Protein AF-0000000067835869 (afdb_homodimer)

Organism: Methylorubrum extorquens (strain ATCC 14718 / DSM 1338 / JCM 2805 / NCIMB 9133 / AM1) (NCBI:txid272630)

pLDDT: mean 82.82, std 21.58, range [34.38, 98.5]

Solvent-accessible surface area (backbone atoms only — not comparable to full-atom values): 12694 Å² total; per-residue (Å²): 126,82,69,65,67,78,67,84,67,50,70,66,52,49,52,51,51,45,50,50,49,51,33,70,67,36,89,79,52,46,56,42,57,49,15,32,75,62,66,74,36,47,54,51,48,56,42,42,75,72,67,48,85,48,40,43,64,56,49,50,52,38,47,42,50,49,48,63,64,50,64,90,89,56,73,76,58,83,95,55,87,74,54,74,52,67,73,70,80,74,75,70,70,72,75,72,76,74,73,73,79,127,128,81,69,66,66,77,67,84,68,50,70,66,52,49,50,51,51,45,51,50,49,51,33,71,68,36,91,79,53,46,55,41,57,50,14,32,75,64,66,72,36,47,55,52,48,56,42,43,75,70,68,49,83,48,40,43,65,58,50,52,52,38,48,43,50,47,49,63,64,51,64,90,88,55,73,77,58,81,95,56,87,74,54,74,50,67,72,77,68,78,68,69,72,72,74,73,75,75,72,73,79,128

Radius of gyration: 23.12 Å; Cα contacts (8 Å, |Δi|>4): 186; chains: 2; bounding box: 46×112×46 Å

Structure (mmCIF, N/CA/C/O backbone):
data_AF-0000000067835869-model_v1
#
loop_
_entity.id
_entity.type
_entity.pdbx_description
1 polymer 'Uncharacterized protein'
#
loop_
_atom_site.group_PDB
_atom_site.id
_atom_site.type_symbol
_atom_site.label_atom_id
_atom_site.label_alt_id
_atom_site.label_comp_id
_atom_site.label_asym_id
_atom_site.label_entity_id
_atom_site.label_seq_id
_atom_site.pdbx_PDB_ins_code
_atom_site.Cartn_x
_atom_site.Cartn_y
_atom_site.Cartn_z
_atom_site.occupancy
_atom_site.B_iso_or_equiv
_atom_site.auth_seq_id
_atom_site.auth_comp_id
_atom_site.auth_asym_id
_atom_site.auth_atom_id
_atom_site.pdbx_PDB_model_num
ATOM 1 N N . MET A 1 1 ? 30.312 0.612 -6.332 1 34.38 1 MET A N 1
ATOM 2 C CA . MET A 1 1 ? 29.047 1.142 -6.836 1 34.38 1 MET A CA 1
ATOM 3 C C . MET A 1 1 ? 27.984 1.127 -5.746 1 34.38 1 MET A C 1
ATOM 5 O O . MET A 1 1 ? 27.719 0.082 -5.156 1 34.38 1 MET A O 1
ATOM 9 N N . SER A 1 2 ? 27.984 2.135 -4.969 1 38.31 2 SER A N 1
ATOM 10 C CA . SER A 1 2 ? 27.062 2.295 -3.85 1 38.31 2 SER A CA 1
ATOM 11 C C . SER A 1 2 ? 25.641 1.942 -4.258 1 38.31 2 SER A C 1
ATOM 13 O O . SER A 1 2 ? 25.094 2.535 -5.191 1 38.31 2 SER A O 1
ATOM 15 N N . ARG A 1 3 ? 25.375 0.687 -4.32 1 37.81 3 ARG A N 1
ATOM 16 C CA . ARG A 1 3 ? 24.016 0.279 -4.66 1 37.81 3 ARG A CA 1
ATOM 17 C C . ARG A 1 3 ? 23 1.174 -3.977 1 37.81 3 ARG A C 1
ATOM 19 O O . ARG A 1 3 ? 22.938 1.225 -2.746 1 37.81 3 ARG A O 1
ATOM 26 N N . ILE A 1 4 ? 22.828 2.398 -4.543 1 39.59 4 ILE A N 1
ATOM 27 C CA . ILE A 1 4 ? 21.672 3.137 -4.039 1 39.59 4 ILE A CA 1
ATOM 28 C C . ILE A 1 4 ? 20.594 2.16 -3.561 1 39.59 4 ILE A C 1
ATOM 30 O O . ILE A 1 4 ? 20.172 1.282 -4.312 1 39.59 4 ILE A O 1
ATOM 34 N N . PRO A 1 5 ? 20.594 1.842 -2.377 1 45.56 5 PRO A N 1
ATOM 35 C CA . PRO A 1 5 ? 19.5 0.936 -1.993 1 45.56 5 PRO A CA 1
ATOM 36 C C . PRO A 1 5 ? 18.25 1.124 -2.844 1 45.56 5 PRO A C 1
ATOM 38 O O . PRO A 1 5 ? 18 2.225 -3.34 1 45.56 5 PRO A O 1
ATOM 41 N N . PRO A 1 6 ? 17.891 0.174 -3.652 1 44.47 6 PRO A N 1
ATOM 42 C CA . PRO A 1 6 ? 16.734 0.396 -4.512 1 44.47 6 PRO A CA 1
ATOM 43 C C . PRO A 1 6 ? 15.727 1.381 -3.906 1 44.47 6 PRO A C 1
ATOM 45 O O . PRO A 1 6 ? 15.445 1.323 -2.707 1 44.47 6 PRO A O 1
ATOM 48 N N . SER A 1 7 ? 15.727 2.65 -4.242 1 50.53 7 SER A N 1
ATOM 49 C CA . SER A 1 7 ? 14.656 3.6 -3.963 1 50.53 7 SER A CA 1
ATOM 50 C C . SER A 1 7 ? 13.352 2.879 -3.637 1 50.53 7 SER A C 1
ATOM 52 O O . SER A 1 7 ? 13.125 1.759 -4.098 1 50.53 7 SER A O 1
ATOM 54 N N . MET A 1 8 ? 12.766 3.158 -2.535 1 57.66 8 MET A N 1
ATOM 55 C CA . MET A 1 8 ? 11.555 2.523 -2.014 1 57.66 8 MET A CA 1
ATOM 56 C C . MET A 1 8 ? 10.555 2.262 -3.131 1 57.66 8 MET A C 1
ATOM 58 O O . MET A 1 8 ? 10.008 3.201 -3.715 1 57.66 8 MET A O 1
ATOM 62 N N . THR A 1 9 ? 10.68 1.069 -3.752 1 81.56 9 THR A N 1
ATOM 63 C CA . THR A 1 9 ? 9.773 0.648 -4.82 1 81.56 9 THR A CA 1
ATOM 64 C C . THR A 1 9 ? 8.32 0.91 -4.434 1 81.56 9 THR A C 1
ATOM 66 O O . THR A 1 9 ? 7.961 0.827 -3.258 1 81.56 9 THR A O 1
ATOM 69 N N . THR A 1 10 ? 7.516 1.53 -5.32 1 94.56 10 THR A N 1
ATOM 70 C CA . THR A 1 10 ? 6.086 1.758 -5.156 1 94.56 10 THR A CA 1
ATOM 71 C C . THR A 1 10 ? 5.367 0.459 -4.801 1 94.56 10 THR A C 1
ATOM 73 O O . THR A 1 10 ? 5.934 -0.627 -4.941 1 94.56 10 THR A O 1
ATOM 76 N N . LEU A 1 11 ? 4.203 0.591 -4.242 1 96.56 11 LEU A N 1
ATOM 77 C CA . LEU A 1 11 ? 3.412 -0.59 -3.918 1 96.56 11 LEU A CA 1
ATOM 78 C C . LEU A 1 11 ? 3.174 -1.443 -5.16 1 96.56 11 LEU A C 1
ATOM 80 O O . LEU A 1 11 ? 3.303 -2.668 -5.109 1 96.56 11 LEU A O 1
ATOM 84 N N . ILE A 1 12 ? 2.861 -0.761 -6.25 1 98 12 ILE A N 1
ATOM 85 C CA . ILE A 1 12 ? 2.656 -1.504 -7.488 1 98 12 ILE A CA 1
ATOM 86 C C . ILE A 1 12 ? 3.963 -2.17 -7.914 1 98 12 ILE A C 1
ATOM 88 O O . ILE A 1 12 ? 3.961 -3.309 -8.391 1 98 12 ILE A O 1
ATOM 92 N N . GLY A 1 13 ? 5.051 -1.418 -7.777 1 97.12 13 GLY A N 1
ATOM 93 C CA . GLY A 1 13 ? 6.34 -2.023 -8.062 1 97.12 13 GLY A CA 1
ATOM 94 C C . GLY A 1 13 ? 6.613 -3.268 -7.242 1 97.12 13 GLY A C 1
ATOM 95 O O . GLY A 1 13 ? 7.125 -4.262 -7.762 1 97.12 13 GLY A O 1
ATOM 96 N N . GLN A 1 14 ? 6.305 -3.221 -6.031 1 97.19 14 GLN A N 1
ATOM 97 C CA . GLN A 1 14 ? 6.453 -4.383 -5.16 1 97.19 14 GLN A CA 1
ATOM 98 C C . GLN A 1 14 ? 5.566 -5.535 -5.629 1 97.19 14 GLN A C 1
ATOM 100 O O . GLN A 1 14 ? 6.016 -6.684 -5.695 1 97.19 14 GLN A O 1
ATOM 105 N N . PHE A 1 15 ? 4.32 -5.223 -5.891 1 98.12 15 PHE A N 1
ATOM 106 C CA . PHE A 1 15 ? 3.373 -6.242 -6.336 1 98.12 15 PHE A CA 1
ATOM 107 C C . PHE A 1 15 ? 3.883 -6.941 -7.59 1 98.12 15 PHE A C 1
ATOM 109 O O . PHE A 1 15 ? 3.906 -8.172 -7.652 1 98.12 15 PHE A O 1
ATOM 116 N N . LEU A 1 16 ? 4.359 -6.195 -8.523 1 98.12 16 LEU A N 1
ATOM 117 C CA . LEU A 1 16 ? 4.793 -6.762 -9.797 1 98.12 16 LEU A CA 1
ATOM 118 C C . LEU A 1 16 ? 6.074 -7.57 -9.617 1 98.12 16 LEU A C 1
ATOM 120 O O . LEU A 1 16 ? 6.281 -8.578 -10.305 1 98.12 16 LEU A O 1
ATOM 124 N N . ALA A 1 17 ? 6.941 -7.168 -8.695 1 97.5 17 ALA A N 1
ATOM 125 C CA . ALA A 1 17 ? 8.133 -7.957 -8.391 1 97.5 17 ALA A CA 1
ATOM 126 C C . ALA A 1 17 ? 7.75 -9.336 -7.855 1 97.5 17 ALA A C 1
ATOM 128 O O . ALA A 1 17 ? 8.367 -10.344 -8.211 1 97.5 17 ALA A O 1
ATOM 129 N N . VAL A 1 18 ? 6.754 -9.336 -7.047 1 97.12 18 VAL A N 1
ATOM 130 C CA . VAL A 1 18 ? 6.285 -10.594 -6.477 1 97.12 18 VAL A CA 1
ATOM 131 C C . VAL A 1 18 ? 5.621 -11.438 -7.562 1 97.12 18 VAL A C 1
ATOM 133 O O . VAL A 1 18 ? 5.859 -12.648 -7.656 1 97.12 18 VAL A O 1
ATOM 136 N N . VAL A 1 19 ? 4.793 -10.812 -8.367 1 97.56 19 VAL A N 1
ATOM 137 C CA . VAL A 1 19 ? 4.148 -11.484 -9.492 1 97.56 19 VAL A CA 1
ATOM 138 C C . VAL A 1 19 ? 5.203 -12.117 -10.391 1 97.56 19 VAL A C 1
ATOM 140 O O . VAL A 1 19 ? 5.09 -13.281 -10.773 1 97.56 19 VAL A O 1
ATOM 143 N N . ASP A 1 20 ? 6.23 -11.375 -10.695 1 96.62 20 ASP A N 1
ATOM 144 C CA . ASP A 1 20 ? 7.297 -11.859 -11.57 1 96.62 20 ASP A CA 1
ATOM 145 C C . ASP A 1 20 ? 7.988 -13.078 -10.961 1 96.62 20 ASP A C 1
ATOM 147 O O . ASP A 1 20 ? 8.266 -14.047 -11.664 1 96.62 20 ASP A O 1
ATOM 151 N N . ALA A 1 21 ? 8.32 -13.031 -9.734 1 96.19 21 ALA A N 1
ATOM 152 C CA . ALA A 1 21 ? 8.977 -14.148 -9.055 1 96.19 21 ALA A CA 1
ATOM 153 C C . ALA A 1 21 ? 8.086 -15.391 -9.047 1 96.19 21 ALA A C 1
ATOM 155 O O . ALA A 1 21 ? 8.562 -16.5 -9.258 1 96.19 21 ALA A O 1
ATOM 156 N N . TYR A 1 22 ? 6.773 -15.148 -8.742 1 96.69 22 TYR A N 1
ATOM 157 C CA . TYR A 1 22 ? 5.805 -16.234 -8.75 1 96.69 22 TYR A CA 1
ATOM 158 C C . TYR A 1 22 ? 5.762 -16.906 -10.117 1 96.69 22 TYR A C 1
ATOM 160 O O . TYR A 1 22 ? 5.844 -18.141 -10.211 1 96.69 22 TYR A O 1
ATOM 168 N N . GLN A 1 23 ? 5.625 -16.062 -11.102 1 96.12 23 GLN A N 1
ATOM 169 C CA . GLN A 1 23 ? 5.488 -16.594 -12.461 1 96.12 23 GLN A CA 1
ATOM 170 C C . GLN A 1 23 ? 6.77 -17.281 -12.914 1 96.12 23 GLN A C 1
ATOM 172 O O . GLN A 1 23 ? 6.727 -18.25 -13.672 1 96.12 23 GLN A O 1
ATOM 177 N N . ALA A 1 24 ? 7.93 -16.812 -12.516 1 94.25 24 ALA A N 1
ATOM 178 C CA . ALA A 1 24 ? 9.211 -17.438 -12.844 1 94.25 24 ALA A CA 1
ATOM 179 C C . ALA A 1 24 ? 9.305 -18.828 -12.258 1 94.25 24 ALA A C 1
AT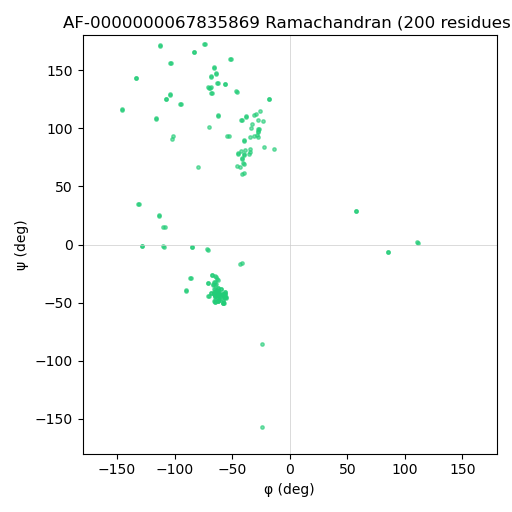OM 181 O O . ALA A 1 24 ? 9.906 -19.734 -12.852 1 94.25 24 ALA A O 1
ATOM 182 N N . ALA A 1 25 ? 8.648 -19.016 -11.172 1 93.94 25 ALA A N 1
ATOM 183 C CA . ALA A 1 25 ? 8.703 -20.281 -10.469 1 93.94 25 ALA A CA 1
ATOM 184 C C . ALA A 1 25 ? 7.66 -21.25 -11.016 1 93.94 25 ALA A C 1
ATOM 186 O O . ALA A 1 25 ? 7.852 -22.469 -10.969 1 93.94 25 ALA A O 1
ATOM 187 N N . LYS A 1 26 ? 6.602 -20.594 -11.5 1 88.75 26 LYS A N 1
ATOM 188 C CA . LYS A 1 26 ? 5.516 -21.438 -12 1 88.75 26 LYS A CA 1
ATOM 189 C C . LYS A 1 26 ? 5.535 -21.516 -13.523 1 88.75 26 LYS A C 1
ATOM 191 O O . LYS A 1 26 ? 5.48 -20.484 -14.195 1 88.75 26 LYS A O 1
ATOM 196 N N . GLU A 1 27 ? 6.066 -22.344 -14.266 1 77 27 GLU A N 1
ATOM 197 C CA . GLU A 1 27 ? 6.273 -22.469 -15.703 1 77 27 GLU A CA 1
ATOM 198 C 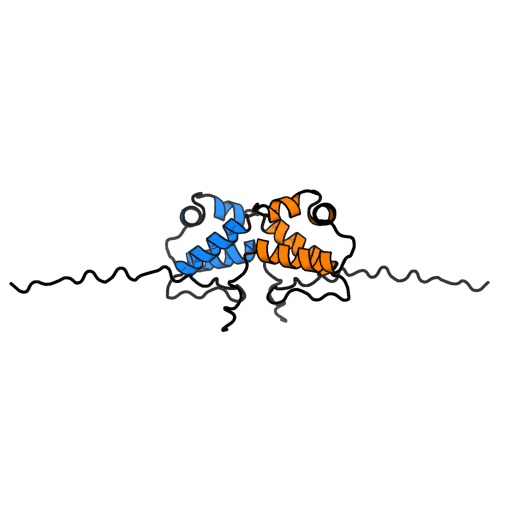C . GLU A 1 27 ? 5.016 -22.094 -16.484 1 77 27 GLU A C 1
ATOM 200 O O . GLU A 1 27 ? 5.102 -21.656 -17.625 1 77 27 GLU A O 1
ATOM 205 N N . ARG A 1 28 ? 3.984 -22.062 -15.844 1 75.81 28 ARG A N 1
ATOM 206 C CA . ARG A 1 28 ? 2.803 -21.938 -16.688 1 75.81 28 ARG A CA 1
ATOM 207 C C . ARG A 1 28 ? 1.885 -20.828 -16.188 1 75.81 28 ARG A C 1
ATOM 209 O O . ARG A 1 28 ? 0.698 -20.797 -16.516 1 75.81 28 ARG A O 1
ATOM 216 N N . SER A 1 29 ? 2.449 -19.797 -15.68 1 88.44 29 SER A N 1
ATOM 217 C CA . SER A 1 29 ? 1.498 -18.781 -15.211 1 88.44 29 SER A CA 1
ATOM 218 C C . SER A 1 29 ? 1.635 -17.484 -16 1 88.44 29 SER A C 1
ATOM 220 O O . SER A 1 29 ? 2.666 -16.812 -15.922 1 88.44 29 SER A O 1
ATOM 222 N N . SER A 1 30 ? 0.596 -17.188 -16.891 1 95.62 30 SER A N 1
ATOM 223 C CA . SER A 1 30 ? 0.565 -15.953 -17.656 1 95.62 30 SER A CA 1
ATOM 224 C C . SER A 1 30 ? -0.025 -14.812 -16.828 1 95.62 30 SER A C 1
ATOM 226 O O . SER A 1 30 ? -0.659 -15.047 -15.797 1 95.62 30 SER A O 1
ATOM 228 N N . ASP A 1 31 ? 0.229 -13.609 -17.406 1 97.19 31 ASP A N 1
ATOM 229 C CA . ASP A 1 31 ? -0.384 -12.453 -16.75 1 97.19 31 ASP A CA 1
ATOM 230 C C . ASP A 1 31 ? -1.903 -12.594 -16.703 1 97.19 31 ASP A C 1
ATOM 232 O O . ASP A 1 31 ? -2.527 -12.266 -15.688 1 97.19 31 ASP A O 1
ATOM 236 N N . SER A 1 32 ? -2.443 -13.047 -17.797 1 97.56 32 SER A N 1
ATOM 237 C CA . SER A 1 32 ? -3.895 -13.188 -17.875 1 97.56 32 SER A CA 1
ATOM 238 C C . SER A 1 32 ? -4.402 -14.227 -16.891 1 97.56 32 SER A C 1
ATOM 240 O O . SER A 1 32 ? -5.41 -14.008 -16.203 1 97.56 32 SER A O 1
ATOM 242 N N . HIS A 1 33 ? -3.771 -15.336 -16.766 1 96.81 33 HIS A N 1
ATOM 243 C CA . HIS A 1 33 ? -4.18 -16.391 -15.844 1 96.81 33 HIS A CA 1
ATOM 244 C C . HIS A 1 33 ? -4.066 -15.938 -14.398 1 96.81 33 HIS A C 1
ATOM 246 O O . HIS A 1 33 ? -5.016 -16.062 -13.617 1 96.81 33 HIS A O 1
ATOM 252 N N . LEU A 1 34 ? -2.986 -15.414 -14.078 1 97.38 34 LEU A N 1
ATOM 253 C CA . LEU A 1 34 ? -2.775 -14.961 -12.703 1 97.38 34 LEU A CA 1
ATOM 254 C C . LEU A 1 34 ? -3.721 -13.82 -12.359 1 97.38 34 LEU A C 1
ATOM 256 O O . LEU A 1 34 ? -4.223 -13.742 -11.234 1 97.38 34 LEU A O 1
ATOM 260 N N . SER A 1 35 ? -3.977 -12.906 -13.289 1 98.25 35 SER A N 1
ATOM 261 C CA . SER A 1 35 ? -4.941 -11.836 -13.086 1 98.25 35 SER A CA 1
ATOM 262 C C . SER A 1 35 ? -6.312 -12.383 -12.719 1 98.25 35 SER A C 1
ATOM 264 O O . SER A 1 35 ? -6.984 -11.859 -11.828 1 98.25 35 SER A O 1
ATOM 266 N N . THR A 1 36 ? -6.637 -13.414 -13.375 1 97.56 36 THR A N 1
ATOM 267 C CA . THR A 1 36 ? -7.93 -14.039 -13.109 1 97.56 36 THR A CA 1
ATOM 268 C C . THR A 1 36 ? -7.969 -14.617 -11.695 1 97.56 36 THR A C 1
ATOM 270 O O . THR A 1 36 ? -8.953 -14.438 -10.977 1 97.56 36 THR A O 1
ATOM 273 N N . LEU A 1 37 ? -6.945 -15.25 -11.281 1 95.81 37 LEU A N 1
ATOM 274 C CA . LEU A 1 37 ? -6.875 -15.844 -9.953 1 95.81 37 LEU A CA 1
ATOM 275 C C . LEU A 1 37 ? -6.926 -14.773 -8.867 1 95.81 37 LEU A C 1
ATOM 277 O O . LEU A 1 37 ? -7.559 -14.969 -7.832 1 95.81 37 LEU A O 1
ATOM 281 N N . LEU A 1 38 ? -6.355 -13.695 -9.195 1 97.25 38 LEU A N 1
ATOM 282 C CA . LEU A 1 38 ? -6.184 -12.672 -8.172 1 97.25 38 LEU A CA 1
ATOM 283 C C . LEU A 1 38 ? -7.383 -11.734 -8.141 1 97.25 38 LEU A C 1
ATOM 285 O O . LEU A 1 38 ? -7.809 -11.297 -7.066 1 97.25 38 LEU A O 1
ATOM 289 N N . PHE A 1 39 ? -7.859 -11.422 -9.352 1 97.5 39 PHE A N 1
ATOM 290 C CA . PHE A 1 39 ? -8.773 -10.289 -9.422 1 97.5 39 PHE A CA 1
ATOM 291 C C . PHE A 1 39 ? -10.055 -10.664 -10.156 1 97.5 39 PHE A C 1
ATOM 293 O O . PHE A 1 39 ? -10.953 -9.836 -10.305 1 97.5 39 PHE A O 1
ATOM 300 N N . ASN A 1 40 ? -10.109 -11.844 -10.586 1 97.81 40 ASN A N 1
ATOM 301 C CA . ASN A 1 40 ? -11.242 -12.297 -11.391 1 97.81 40 ASN A CA 1
ATOM 302 C C . ASN A 1 40 ? -11.414 -11.445 -12.648 1 97.81 40 ASN A C 1
ATOM 304 O O . ASN A 1 40 ? -12.539 -11.141 -13.047 1 97.81 40 ASN A O 1
ATOM 308 N N . ASP A 1 41 ? -10.391 -10.914 -13.133 1 96.69 41 ASP A N 1
ATOM 309 C CA . ASP A 1 41 ? -10.266 -10.117 -14.352 1 96.69 41 ASP A CA 1
ATOM 310 C C . ASP A 1 41 ? -8.922 -10.359 -15.031 1 96.69 41 ASP A C 1
ATOM 312 O O . ASP A 1 41 ? -7.879 -9.953 -14.516 1 96.69 41 ASP A O 1
ATOM 316 N N . GLY A 1 42 ? -8.906 -10.914 -16.219 1 97.62 42 GLY A N 1
ATOM 317 C CA . GLY A 1 42 ? -7.711 -11.398 -16.891 1 97.62 42 GLY A CA 1
ATOM 318 C C . GLY A 1 42 ? -6.797 -10.281 -17.359 1 97.62 42 GLY A C 1
ATOM 319 O O . GLY A 1 42 ? -5.656 -10.523 -17.75 1 97.62 42 GLY A O 1
ATOM 320 N N . LYS A 1 43 ? -7.188 -9.039 -17.219 1 98.12 43 LYS A N 1
ATOM 321 C CA . LYS A 1 43 ? -6.422 -7.941 -17.797 1 98.12 43 LYS A CA 1
ATOM 322 C C . LYS A 1 43 ? -5.727 -7.117 -16.719 1 98.12 43 LYS A C 1
ATOM 324 O O . LYS A 1 43 ? -4.945 -6.215 -17.031 1 98.12 43 LYS A O 1
ATOM 329 N N . SER A 1 44 ? -5.898 -7.422 -15.508 1 98.31 44 SER A N 1
ATOM 330 C CA . SER A 1 44 ? -5.5 -6.57 -14.391 1 98.31 44 SER A CA 1
ATOM 331 C C . SER A 1 44 ? -3.984 -6.41 -14.328 1 98.31 44 SER A C 1
ATOM 333 O O . SER A 1 44 ? -3.475 -5.289 -14.266 1 98.31 44 SER A O 1
ATOM 335 N N . ILE A 1 45 ? -3.258 -7.516 -14.422 1 98.5 45 ILE A N 1
ATOM 336 C CA . ILE A 1 45 ? -1.807 -7.453 -14.297 1 98.5 45 ILE A CA 1
ATOM 337 C C . ILE A 1 45 ? -1.216 -6.734 -15.508 1 98.5 45 ILE A C 1
ATOM 339 O O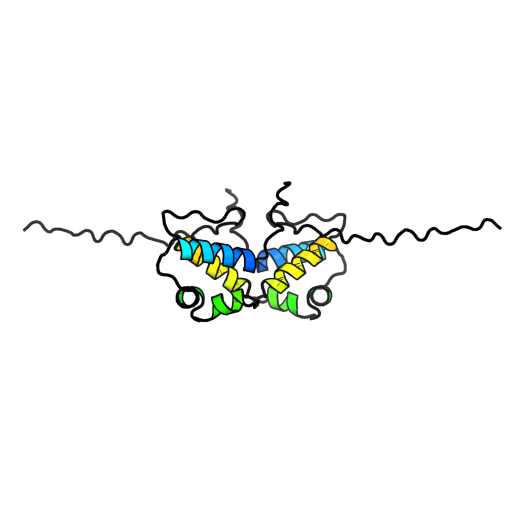 . ILE A 1 45 ? -0.294 -5.926 -15.367 1 98.5 45 ILE A O 1
ATOM 343 N N . GLY A 1 46 ? -1.771 -7.062 -16.641 1 98.31 46 GLY A N 1
ATOM 344 C CA . GLY A 1 46 ? -1.353 -6.312 -17.812 1 98.31 46 GLY A CA 1
ATOM 345 C C . GLY A 1 46 ? -1.554 -4.816 -17.672 1 98.31 46 GLY A C 1
ATOM 346 O O . GLY A 1 46 ? -0.707 -4.027 -18.094 1 98.31 46 GLY A O 1
ATOM 347 N N . ARG A 1 47 ? -2.676 -4.344 -17.188 1 98.38 47 ARG A N 1
ATOM 348 C CA . ARG A 1 47 ? -2.959 -2.934 -16.938 1 98.38 47 ARG A CA 1
ATOM 349 C C . ARG A 1 47 ? -1.959 -2.34 -15.945 1 98.38 47 ARG A C 1
ATOM 351 O O . ARG A 1 47 ? -1.517 -1.201 -16.109 1 98.38 47 ARG A O 1
ATOM 358 N N . LEU A 1 48 ? -1.589 -3.08 -14.984 1 98.25 48 LEU A N 1
ATOM 359 C CA . LEU A 1 48 ? -0.61 -2.6 -14.016 1 98.25 48 LEU A CA 1
ATOM 360 C C . LEU A 1 48 ? 0.75 -2.393 -14.672 1 98.25 48 LEU A C 1
ATOM 362 O O . LEU A 1 48 ? 1.428 -1.398 -14.406 1 98.25 48 LEU A O 1
ATOM 366 N N . ARG A 1 49 ? 1.105 -3.287 -15.492 1 98.06 49 ARG A N 1
ATOM 367 C CA . ARG A 1 49 ? 2.377 -3.166 -16.203 1 98.06 49 ARG A CA 1
ATOM 368 C C . ARG A 1 49 ? 2.373 -1.958 -17.125 1 98.06 49 ARG A C 1
ATOM 370 O O . ARG A 1 49 ? 3.424 -1.379 -17.406 1 98.06 49 ARG A O 1
ATOM 377 N N . ALA A 1 50 ? 1.213 -1.622 -17.547 1 98.31 50 ALA A N 1
ATOM 378 C CA . ALA A 1 50 ? 1.056 -0.481 -18.438 1 98.31 50 ALA A CA 1
ATOM 379 C C . ALA A 1 50 ? 0.96 0.825 -17.656 1 98.31 50 ALA A C 1
ATOM 381 O O . ALA A 1 50 ? 0.766 1.894 -18.234 1 98.31 50 ALA A O 1
ATOM 382 N N . GLY A 1 51 ? 0.983 0.812 -16.406 1 97.75 51 GLY A N 1
ATOM 383 C CA . GLY A 1 51 ? 1.087 2.029 -15.625 1 97.75 51 GLY A CA 1
ATOM 384 C C . GLY A 1 51 ? -0.185 2.357 -14.867 1 97.75 51 GLY A C 1
ATOM 385 O O . GLY A 1 51 ? -0.258 3.381 -14.18 1 97.75 51 GLY A O 1
ATOM 386 N N . LYS A 1 52 ? -1.147 1.482 -15 1 97.94 52 LYS A N 1
ATOM 387 C CA . LYS A 1 52 ? -2.379 1.732 -14.258 1 97.94 52 LYS A CA 1
ATOM 388 C C . LYS A 1 52 ? -2.195 1.437 -12.773 1 97.94 52 LYS A C 1
ATOM 390 O O . LYS A 1 52 ? -1.129 0.984 -12.352 1 97.94 52 LYS A O 1
ATOM 395 N N . ASP A 1 53 ? -3.225 1.789 -12 1 97.88 53 ASP A N 1
ATOM 396 C CA . ASP A 1 53 ? -3.137 1.703 -10.539 1 97.88 53 ASP A CA 1
ATOM 397 C C . ASP A 1 53 ? -4.07 0.624 -10 1 97.88 53 ASP A C 1
ATOM 399 O O . ASP A 1 53 ? -4.816 0.001 -10.758 1 97.88 53 ASP A O 1
ATOM 403 N N . LEU A 1 54 ? -3.939 0.336 -8.719 1 97.69 54 LEU A N 1
ATOM 404 C CA . LEU A 1 54 ? -4.695 -0.682 -7.996 1 97.69 54 LEU A CA 1
ATOM 405 C C . LEU A 1 54 ? -5.219 -0.133 -6.672 1 97.69 54 LEU A C 1
ATOM 407 O O . LEU A 1 54 ? -4.547 0.668 -6.02 1 97.69 54 LEU A O 1
ATOM 411 N N . HIS A 1 55 ? -6.355 -0.515 -6.281 1 97.88 55 HIS A N 1
ATOM 412 C CA . HIS A 1 55 ? -6.832 -0.18 -4.945 1 97.88 55 HIS A CA 1
ATOM 413 C C . HIS A 1 55 ? -5.988 -0.861 -3.873 1 97.88 55 HIS A C 1
ATOM 415 O O . HIS A 1 55 ? -5.508 -1.978 -4.074 1 97.88 55 HIS A O 1
ATOM 421 N N . THR A 1 56 ? -5.953 -0.213 -2.723 1 98.38 56 THR A N 1
ATOM 422 C CA . THR A 1 56 ? -5.172 -0.755 -1.618 1 98.38 56 THR A CA 1
ATOM 423 C C . THR A 1 56 ? -5.707 -2.117 -1.189 1 98.38 56 THR A C 1
ATOM 425 O O . THR A 1 56 ? -4.938 -3.039 -0.918 1 98.38 56 THR A O 1
ATOM 428 N N . ARG A 1 57 ? -6.945 -2.254 -1.213 1 97.31 57 ARG A N 1
ATOM 429 C CA . ARG A 1 57 ? -7.555 -3.525 -0.841 1 97.31 57 ARG A CA 1
ATOM 430 C C . ARG A 1 57 ? -7.168 -4.629 -1.821 1 97.31 57 ARG A C 1
ATOM 432 O O . ARG A 1 57 ? -6.844 -5.746 -1.413 1 97.31 57 ARG A O 1
ATOM 439 N N . SER A 1 58 ? -7.234 -4.312 -3.109 1 97.94 58 SER A N 1
ATOM 440 C CA . SER A 1 58 ? -6.855 -5.285 -4.129 1 97.94 58 SER A CA 1
ATOM 441 C C . SER A 1 58 ? -5.379 -5.652 -4.023 1 97.94 58 SER A C 1
ATOM 443 O O . SER A 1 58 ? -5.008 -6.816 -4.199 1 97.94 58 SER A O 1
ATOM 445 N N . PHE A 1 59 ? -4.617 -4.633 -3.762 1 97.88 59 PHE A N 1
ATOM 446 C CA . PHE A 1 59 ? -3.195 -4.871 -3.543 1 97.88 59 PHE A CA 1
ATOM 447 C C . PHE A 1 59 ? -2.98 -5.852 -2.396 1 97.88 59 PHE A C 1
ATOM 449 O O . PHE A 1 59 ? -2.277 -6.852 -2.553 1 97.88 59 PHE A O 1
ATOM 456 N N . GLU A 1 60 ? -3.596 -5.602 -1.33 1 96.81 60 GLU A N 1
ATOM 457 C CA . GLU A 1 60 ? -3.438 -6.445 -0.149 1 96.81 60 GLU A CA 1
ATOM 458 C C . GLU A 1 60 ? -3.957 -7.855 -0.403 1 96.81 60 GLU A C 1
ATOM 460 O O . GLU A 1 60 ? -3.314 -8.836 -0.023 1 96.81 60 GLU A O 1
ATOM 465 N N . ASN A 1 61 ? -5.098 -7.949 -1.018 1 96.88 61 ASN A N 1
ATOM 466 C CA . ASN A 1 61 ? -5.656 -9.258 -1.334 1 96.88 61 ASN A CA 1
ATOM 467 C C . ASN A 1 61 ? -4.746 -10.047 -2.266 1 96.88 61 ASN A C 1
ATOM 469 O O . ASN A 1 61 ? -4.555 -11.25 -2.082 1 96.88 61 ASN A O 1
ATOM 473 N N . GLY A 1 62 ? -4.211 -9.336 -3.234 1 97.62 62 GLY A N 1
ATOM 474 C CA . GLY A 1 62 ? -3.285 -9.992 -4.145 1 97.62 62 GLY A CA 1
ATOM 475 C C . GLY A 1 62 ? -2.033 -10.5 -3.457 1 97.62 62 GLY A C 1
ATOM 476 O O . GLY A 1 62 ? -1.62 -11.641 -3.676 1 97.62 62 GLY A O 1
ATOM 477 N N . MET A 1 63 ? -1.519 -9.672 -2.619 1 97.44 63 MET A N 1
ATOM 478 C CA . MET A 1 63 ? -0.314 -10.062 -1.892 1 97.44 63 MET A CA 1
ATOM 479 C C . MET A 1 63 ? -0.588 -11.25 -0.981 1 97.44 63 MET A C 1
ATOM 481 O O . MET A 1 63 ? 0.242 -12.156 -0.87 1 97.44 63 MET A O 1
ATOM 485 N N . ARG A 1 64 ? -1.703 -11.258 -0.31 1 96.31 64 ARG A N 1
ATOM 486 C CA . ARG A 1 64 ? -2.088 -12.359 0.565 1 96.31 64 ARG A CA 1
ATOM 487 C C . ARG A 1 64 ? -2.242 -13.656 -0.223 1 96.31 64 ARG A C 1
ATOM 489 O O . ARG A 1 64 ? -1.79 -14.711 0.218 1 96.31 64 ARG A O 1
ATOM 496 N N . TRP A 1 65 ? -2.846 -13.57 -1.334 1 97.19 65 TRP A N 1
ATOM 497 C CA . TRP A 1 65 ? -3.031 -14.75 -2.176 1 97.19 65 TRP A CA 1
ATOM 498 C C . TRP A 1 65 ? -1.688 -15.32 -2.615 1 97.19 65 TRP A C 1
ATOM 500 O O . TRP A 1 65 ? -1.459 -16.531 -2.52 1 97.19 65 TRP A O 1
ATOM 510 N N . LEU A 1 66 ? -0.885 -14.453 -3.088 1 96.75 66 LEU A N 1
ATOM 511 C CA . LEU A 1 66 ? 0.431 -14.883 -3.551 1 96.75 66 LEU A CA 1
ATOM 512 C C . LEU A 1 66 ? 1.224 -15.523 -2.416 1 96.75 66 LEU A C 1
ATOM 514 O O . LEU A 1 66 ? 1.868 -16.562 -2.611 1 96.75 66 LEU A O 1
ATOM 518 N N . SER A 1 67 ? 1.188 -14.914 -1.317 1 96.12 67 SER A N 1
ATOM 519 C CA . SER A 1 67 ? 1.86 -15.484 -0.154 1 96.12 67 SER A CA 1
ATOM 520 C C . SER A 1 67 ? 1.329 -16.875 0.162 1 96.12 67 SER A C 1
ATOM 522 O O . SER A 1 67 ? 2.107 -17.812 0.37 1 96.12 67 SER A O 1
ATOM 524 N N . ALA A 1 68 ? 0.047 -17.047 0.207 1 94.94 68 ALA A N 1
ATOM 525 C CA . ALA A 1 68 ? -0.606 -18.297 0.591 1 94.94 68 ALA A CA 1
ATOM 526 C C . ALA A 1 68 ? -0.351 -19.391 -0.442 1 94.94 68 ALA A C 1
ATOM 528 O O . ALA A 1 68 ? -0.308 -20.578 -0.103 1 94.94 68 ALA A O 1
ATOM 529 N N . ASN A 1 69 ? -0.121 -18.953 -1.648 1 95 69 ASN A N 1
ATOM 530 C CA . ASN A 1 69 ? 0.037 -19.922 -2.734 1 95 69 ASN A CA 1
ATOM 531 C C . ASN A 1 69 ? 1.459 -19.906 -3.289 1 95 69 ASN A C 1
ATOM 533 O O . ASN A 1 69 ? 1.688 -20.312 -4.434 1 95 69 ASN A O 1
ATOM 537 N N . TRP A 1 70 ? 2.295 -19.516 -2.488 1 95.06 70 TRP A N 1
ATOM 538 C CA . TRP A 1 70 ? 3.676 -19.344 -2.93 1 95.06 70 TRP A CA 1
ATOM 539 C C . TRP A 1 70 ? 4.328 -20.703 -3.184 1 95.06 70 TRP A C 1
ATOM 541 O O . TRP A 1 70 ? 4.215 -21.625 -2.365 1 95.06 70 TRP A O 1
ATOM 551 N N . PRO A 1 71 ? 5.027 -20.766 -4.309 1 93.56 71 PRO A N 1
ATOM 552 C CA . PRO A 1 71 ? 5.66 -22.047 -4.625 1 93.56 71 PRO A CA 1
ATOM 553 C C . PRO A 1 71 ? 6.723 -22.453 -3.604 1 93.56 71 PRO A C 1
ATOM 555 O O . PRO A 1 71 ? 7.441 -21.594 -3.086 1 93.56 71 PRO A O 1
ATOM 558 N N . GLU A 1 72 ? 6.98 -23.734 -3.26 1 88.94 72 GLU A N 1
ATOM 559 C CA . GLU A 1 72 ? 7.844 -24.266 -2.213 1 88.94 72 GLU A CA 1
ATOM 560 C C . GLU A 1 72 ? 9.312 -23.938 -2.484 1 88.94 72 GLU A C 1
ATOM 562 O O . GLU A 1 72 ? 10.055 -23.594 -1.565 1 88.94 72 GLU A O 1
ATOM 567 N N . ASP A 1 73 ? 9.844 -23.828 -3.658 1 88.31 73 ASP A N 1
ATOM 568 C CA . ASP A 1 73 ? 11.273 -23.688 -3.938 1 88.31 73 ASP A CA 1
ATOM 569 C C . ASP A 1 73 ? 11.602 -22.297 -4.449 1 88.31 73 ASP A C 1
ATOM 571 O O . ASP A 1 73 ? 12.734 -22.016 -4.852 1 88.31 73 ASP A O 1
ATOM 575 N N . ALA A 1 74 ? 10.719 -21.484 -4.258 1 93.75 74 ALA A N 1
ATOM 576 C CA . ALA A 1 74 ? 10.977 -20.125 -4.762 1 93.75 74 ALA A CA 1
ATOM 577 C C . ALA A 1 74 ? 11.367 -19.188 -3.625 1 93.75 74 ALA A C 1
ATOM 579 O O . ALA A 1 74 ? 11.023 -19.438 -2.465 1 93.75 74 ALA A O 1
ATOM 580 N N . VAL A 1 75 ? 12.078 -18.141 -4.027 1 94.5 75 VAL A N 1
ATOM 581 C CA . VAL A 1 75 ? 12.523 -17.156 -3.053 1 94.5 75 VAL A CA 1
ATOM 582 C C . VAL A 1 75 ? 11.664 -15.898 -3.158 1 94.5 75 VAL A C 1
ATOM 584 O O . VAL A 1 75 ? 11.438 -15.383 -4.254 1 94.5 75 VAL A O 1
ATOM 587 N N . TRP A 1 76 ? 11.188 -15.5 -2.072 1 96.25 76 TRP A N 1
ATOM 588 C CA . TRP A 1 76 ? 10.438 -14.25 -2.01 1 96.25 76 TRP A CA 1
ATOM 589 C C . TRP A 1 76 ? 11.352 -13.055 -2.25 1 96.25 76 TRP A C 1
ATOM 591 O O . TRP A 1 76 ? 12.461 -13 -1.718 1 96.25 76 TRP A O 1
ATOM 601 N N . PRO A 1 77 ? 10.891 -12.141 -3.059 1 95.5 77 PRO A N 1
ATOM 602 C CA . PRO A 1 77 ? 11.766 -11.008 -3.377 1 95.5 77 PRO A CA 1
ATOM 603 C C . PRO A 1 77 ? 12.242 -10.266 -2.133 1 95.5 77 PRO A C 1
ATOM 605 O O . PRO A 1 77 ? 11.445 -9.992 -1.231 1 95.5 77 PRO A O 1
ATOM 608 N N . ALA A 1 78 ? 13.445 -9.898 -2.094 1 92.06 78 ALA A N 1
ATOM 609 C CA . ALA A 1 78 ? 14.047 -9.211 -0.954 1 92.06 78 ALA A CA 1
ATOM 610 C C . ALA A 1 78 ? 13.477 -7.809 -0.794 1 92.06 78 ALA A C 1
ATOM 612 O O . ALA A 1 78 ? 13.164 -7.141 -1.784 1 92.06 78 ALA A O 1
ATOM 613 N N . GLY A 1 79 ? 13.328 -7.359 0.433 1 90.06 79 GLY A N 1
ATOM 614 C CA . GLY A 1 79 ? 12.891 -5.996 0.702 1 90.06 79 GLY A CA 1
ATOM 615 C C . GLY A 1 79 ? 11.383 -5.836 0.689 1 90.06 79 GLY A C 1
ATOM 616 O O . GLY A 1 79 ? 10.867 -4.75 0.965 1 90.06 79 GLY A O 1
ATOM 617 N N . ILE A 1 80 ? 10.711 -6.863 0.323 1 94 80 ILE A N 1
ATOM 618 C CA . ILE A 1 80 ? 9.258 -6.824 0.302 1 94 80 ILE A CA 1
ATOM 619 C C . ILE A 1 80 ? 8.703 -7.668 1.446 1 94 80 ILE A C 1
ATOM 621 O O . ILE A 1 80 ? 9.062 -8.836 1.594 1 94 80 ILE A O 1
ATOM 625 N N . VAL A 1 81 ? 7.867 -7.004 2.248 1 90.12 81 VAL A N 1
ATOM 626 C CA . VAL A 1 81 ? 7.266 -7.707 3.375 1 90.12 81 VAL A CA 1
ATOM 627 C C . VAL A 1 81 ? 6.293 -8.766 2.865 1 90.12 81 VAL A C 1
ATOM 629 O O . VAL A 1 81 ? 5.434 -8.477 2.027 1 90.12 81 VAL A O 1
ATOM 632 N N . ARG A 1 82 ? 6.426 -9.992 3.379 1 92.88 82 ARG A N 1
ATOM 633 C CA . ARG A 1 82 ? 5.484 -11.055 3.043 1 92.88 82 ARG A CA 1
ATOM 634 C C . ARG A 1 82 ? 4.383 -11.164 4.09 1 92.88 82 ARG A C 1
ATOM 636 O O . ARG A 1 82 ? 4.66 -11.367 5.273 1 92.88 82 ARG A O 1
ATOM 643 N N . PRO A 1 83 ? 3.162 -10.977 3.568 1 91.5 83 PRO A N 1
ATOM 644 C CA . PRO A 1 83 ? 2.061 -11.109 4.527 1 91.5 83 PRO A CA 1
ATOM 645 C C . PRO A 1 83 ? 1.971 -12.508 5.137 1 91.5 83 PRO A C 1
ATOM 647 O O . PRO A 1 83 ? 2.354 -13.484 4.5 1 91.5 83 PRO A O 1
ATOM 650 N N . LYS A 1 84 ? 1.702 -12.531 6.402 1 75.81 84 LYS A N 1
ATOM 651 C CA . LYS A 1 84 ? 1.574 -13.812 7.086 1 75.81 84 LYS A CA 1
ATOM 652 C C . LYS A 1 84 ? 0.416 -14.625 6.52 1 75.81 84 LYS A C 1
ATOM 654 O O . LYS A 1 84 ? -0.678 -14.094 6.312 1 75.81 84 LYS A O 1
ATOM 659 N N . ALA A 1 85 ? 0.834 -15.641 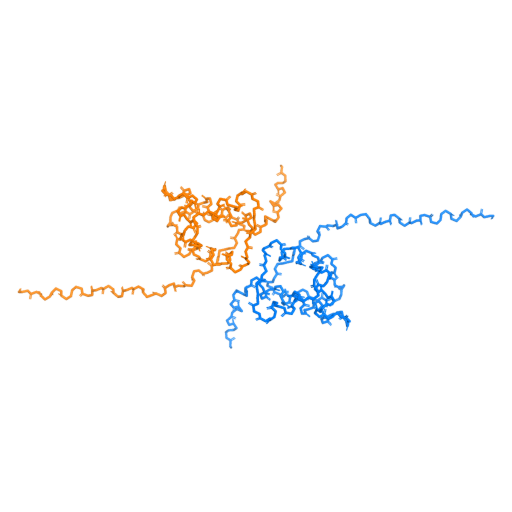5.879 1 63.25 85 ALA A N 1
ATOM 660 C CA . ALA A 1 85 ? -0.2 -16.531 5.355 1 63.25 85 ALA A CA 1
ATOM 661 C C . ALA A 1 85 ? -1.169 -16.953 6.457 1 63.25 85 ALA A C 1
ATOM 663 O O . ALA A 1 85 ? -0.758 -17.203 7.594 1 63.25 85 ALA A O 1
ATOM 664 N N . GLU A 1 86 ? -2.352 -16.078 6.535 1 54.28 86 GLU A N 1
ATOM 665 C CA . GLU A 1 86 ? -3.26 -16.672 7.512 1 54.28 86 GLU A CA 1
ATOM 666 C C . GLU A 1 86 ? -3.334 -18.188 7.336 1 54.28 86 GLU A C 1
ATOM 668 O O . GLU A 1 86 ? -3.463 -18.688 6.215 1 54.28 86 GLU A O 1
ATOM 673 N N . PRO A 1 87 ? -2.764 -18.859 8.211 1 47.22 87 PRO A N 1
ATOM 674 C CA . PRO A 1 87 ? -2.824 -20.312 8.062 1 47.22 87 PRO A CA 1
ATOM 675 C C . PRO A 1 87 ? -4.148 -20.797 7.465 1 47.22 87 PRO A C 1
ATOM 677 O O . PRO A 1 87 ? -5.219 -20.344 7.891 1 47.22 87 PRO A O 1
ATOM 680 N N . THR A 1 88 ? -4.34 -20.672 6.133 1 44.22 88 THR A N 1
ATOM 681 C CA . THR A 1 88 ? -5.527 -21.406 5.715 1 44.22 88 THR A CA 1
ATOM 682 C C . THR A 1 88 ? -5.816 -22.562 6.676 1 44.22 88 THR A C 1
ATOM 684 O O . THR A 1 88 ? -4.91 -23.312 7.043 1 44.22 88 THR A O 1
ATOM 687 N N . GLY A 1 89 ? -6.891 -22.531 7.367 1 40.94 89 GLY A N 1
ATOM 688 C CA . GLY A 1 89 ? -7.293 -23.641 8.203 1 40.94 89 GLY A CA 1
ATOM 689 C C . GLY A 1 89 ? -6.707 -24.969 7.746 1 40.94 89 GLY A C 1
ATOM 690 O O . GLY A 1 89 ? -6.105 -25.062 6.676 1 40.94 89 GLY A O 1
ATOM 691 N N . SER A 1 90 ? -7.434 -26.172 8.164 1 43.12 90 SER A N 1
ATOM 692 C CA . SER A 1 90 ? -7.355 -27.578 8.555 1 43.12 90 SER A CA 1
ATOM 693 C C . SER A 1 90 ? -6.98 -28.453 7.363 1 43.12 90 SER A C 1
ATOM 695 O O . SER A 1 90 ? -7.594 -28.359 6.297 1 43.12 90 SER A O 1
ATOM 697 N N . ALA A 1 91 ? -5.656 -28.922 7.211 1 46.03 91 ALA A N 1
ATOM 698 C CA . ALA A 1 91 ? -5.391 -30.234 6.613 1 46.03 91 ALA A CA 1
ATOM 699 C C . ALA A 1 91 ? -6.664 -31.062 6.523 1 46.03 91 ALA A C 1
ATOM 701 O O . ALA A 1 91 ? -7.367 -31.25 7.523 1 46.03 91 ALA A O 1
ATOM 702 N N . ARG A 1 92 ? -7.48 -30.859 5.531 1 48.53 92 ARG A N 1
ATOM 703 C CA . ARG A 1 92 ? -8.531 -31.859 5.457 1 48.53 92 ARG A CA 1
ATOM 704 C C . ARG A 1 92 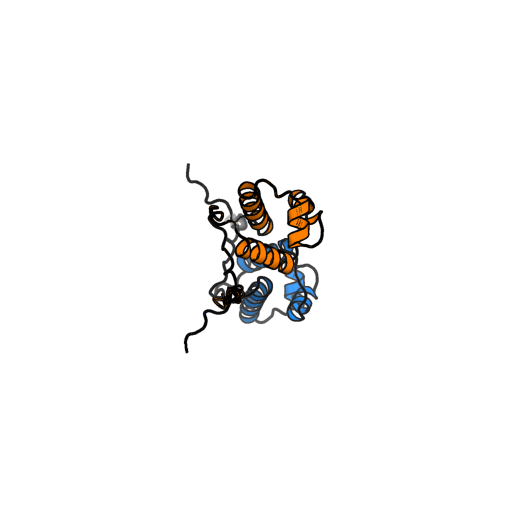? -8.102 -33.156 6.168 1 48.53 92 ARG A C 1
ATOM 706 O O . ARG A 1 92 ? -7.055 -33.719 5.859 1 48.53 92 ARG A O 1
ATOM 713 N N . PRO A 1 93 ? -8.664 -33.438 7.367 1 48.22 93 PRO A N 1
ATOM 714 C CA . PRO A 1 93 ? -8.234 -34.688 7.98 1 48.22 93 PRO A CA 1
ATOM 715 C C . PRO A 1 93 ? -8.047 -35.812 6.961 1 48.22 93 PRO A C 1
ATOM 717 O O . PRO A 1 93 ? -8.852 -35.969 6.039 1 48.22 93 PRO A O 1
ATOM 720 N N . ALA A 1 94 ? -6.867 -36.188 6.723 1 50.38 94 ALA A N 1
ATOM 721 C CA . ALA A 1 94 ? -6.633 -37.406 5.938 1 50.38 94 ALA A CA 1
ATOM 722 C C . ALA A 1 94 ? -7.793 -38.375 6.082 1 50.38 94 ALA A C 1
ATOM 724 O O . ALA A 1 94 ? -8.336 -38.562 7.176 1 50.38 94 ALA A O 1
ATOM 725 N N . ARG A 1 95 ? -8.734 -38.406 5.152 1 49.25 95 ARG A N 1
ATOM 726 C CA . ARG A 1 95 ? -9.75 -39.438 5.172 1 49.25 95 ARG A CA 1
ATOM 727 C C . ARG A 1 95 ? -9.195 -40.719 5.766 1 49.25 95 ARG A C 1
ATOM 729 O O . ARG A 1 95 ? -8.18 -41.25 5.297 1 49.25 95 ARG A O 1
ATOM 736 N N . ARG A 1 96 ? -9.367 -40.906 7.062 1 50.56 96 ARG A N 1
ATOM 737 C CA . ARG A 1 96 ? -9.047 -42.188 7.641 1 50.56 96 ARG A CA 1
ATOM 738 C C . ARG A 1 96 ? -9.523 -43.344 6.738 1 50.56 96 ARG A C 1
ATOM 740 O O . ARG A 1 96 ? -10.727 -43.5 6.504 1 50.56 96 ARG A O 1
ATOM 747 N N . THR A 1 97 ? -8.867 -43.594 5.648 1 48.38 97 THR A N 1
ATOM 748 C CA . THR A 1 97 ? -9.18 -44.844 4.984 1 48.38 97 THR A CA 1
ATOM 749 C C . THR A 1 97 ? -9.391 -45.969 6.012 1 48.38 97 THR A C 1
ATOM 751 O O . THR A 1 97 ? -8.469 -46.312 6.746 1 48.38 97 THR A O 1
ATOM 754 N N . SER A 1 98 ? -10.578 -45.969 6.918 1 49.84 98 SER A N 1
ATOM 755 C CA . SER A 1 98 ? -10.953 -47.156 7.684 1 49.84 98 SER A CA 1
ATOM 756 C C . SER A 1 98 ? -10.82 -48.406 6.844 1 49.84 98 SER A C 1
ATOM 758 O O . SER A 1 98 ? -11.562 -48.625 5.879 1 49.84 98 SER A O 1
ATOM 760 N N . ARG A 1 99 ? -9.633 -48.812 6.309 1 43.19 99 ARG A N 1
ATOM 761 C CA . ARG A 1 99 ? -9.492 -50.156 5.77 1 43.19 99 ARG A CA 1
ATOM 762 C C . ARG A 1 99 ? -10.148 -51.188 6.688 1 43.19 99 ARG A C 1
ATOM 764 O O . ARG A 1 99 ? -9.664 -51.438 7.793 1 43.19 99 ARG A O 1
ATOM 771 N N . VAL A 1 100 ? -11.516 -51.156 6.832 1 49.25 100 VAL A N 1
ATOM 772 C CA . VAL A 1 100 ? -12.18 -52.344 7.383 1 49.25 100 VAL A CA 1
ATOM 773 C C . VAL A 1 100 ? -11.523 -53.594 6.836 1 49.25 100 VAL A C 1
ATOM 775 O O . VAL A 1 100 ? -11.477 -53.812 5.621 1 49.25 100 VAL A O 1
ATOM 778 N N . ALA A 1 101 ? -10.383 -54.031 7.402 1 55.97 101 ALA A N 1
ATOM 779 C CA . ALA A 1 101 ? -9.867 -55.375 7.18 1 55.97 101 ALA A CA 1
ATOM 780 C C . ALA A 1 101 ? -11.016 -56.375 7.02 1 55.97 101 ALA A C 1
ATOM 782 O O . ALA A 1 101 ? -11.875 -56.5 7.898 1 55.97 101 ALA A O 1
ATOM 783 N N . ALA A 1 102 ? -11.414 -56.812 5.773 1 42.16 102 ALA A N 1
ATOM 784 C CA . ALA A 1 102 ? -12.234 -58.031 5.609 1 42.16 102 ALA A CA 1
ATOM 785 C C . ALA A 1 102 ? -11.539 -59.25 6.219 1 42.16 102 ALA A C 1
ATOM 787 O O . ALA A 1 102 ? -10.312 -59.312 6.262 1 42.16 102 ALA A O 1
ATOM 788 N N . MET B 1 1 ? -0.293 -10.367 29.25 1 34.88 1 MET B N 1
ATOM 789 C CA . MET B 1 1 ? -1.19 -10.25 28.109 1 34.88 1 MET B CA 1
ATOM 790 C C . MET B 1 1 ? -0.403 -10.078 26.812 1 34.88 1 MET B C 1
ATOM 792 O O . MET B 1 1 ? 0.41 -9.164 26.703 1 34.88 1 MET B O 1
ATOM 796 N N . SER B 1 2 ? 0.039 -11.156 26.281 1 38.5 2 SER B N 1
ATOM 797 C CA . SER B 1 2 ? 0.84 -11.211 25.062 1 38.5 2 SER B CA 1
ATOM 798 C C . SER B 1 2 ? 0.262 -10.305 23.984 1 38.5 2 SER B C 1
ATOM 800 O O . SER B 1 2 ? -0.897 -10.453 23.594 1 38.5 2 SER B O 1
ATOM 802 N N . ARG B 1 3 ? 0.519 -9.039 24.125 1 38.41 3 ARG B N 1
ATOM 803 C CA . ARG B 1 3 ? 0.03 -8.109 23.109 1 38.41 3 ARG B CA 1
ATOM 804 C C . ARG B 1 3 ? 0.175 -8.703 21.703 1 38.41 3 ARG B C 1
ATOM 806 O O . ARG B 1 3 ? 1.288 -8.992 21.266 1 38.41 3 ARG B O 1
ATOM 813 N N . ILE B 1 4 ? -0.785 -9.617 21.375 1 39.97 4 ILE B N 1
ATOM 814 C CA . ILE B 1 4 ? -0.788 -9.984 19.953 1 39.97 4 ILE B CA 1
ATOM 815 C C . ILE B 1 4 ? -0.257 -8.828 19.125 1 39.97 4 ILE B C 1
ATOM 817 O O . ILE B 1 4 ? -0.768 -7.707 19.203 1 39.97 4 ILE B O 1
ATOM 821 N N . PRO B 1 5 ? 0.939 -8.812 18.828 1 45.84 5 PRO B N 1
ATOM 822 C CA . PRO B 1 5 ? 1.361 -7.688 17.984 1 45.84 5 PRO B CA 1
ATOM 823 C C . PRO B 1 5 ? 0.259 -7.207 17.047 1 45.84 5 PRO B C 1
ATOM 825 O O . PRO B 1 5 ? -0.592 -7.996 16.641 1 45.84 5 PRO B O 1
ATOM 828 N N . PRO B 1 6 ? -0.272 -6.035 17.25 1 44.66 6 PRO B N 1
ATOM 829 C CA . PRO B 1 6 ? -1.376 -5.613 16.375 1 44.66 6 PRO B CA 1
ATOM 830 C C . PRO B 1 6 ? -1.33 -6.27 15.008 1 44.66 6 PRO B C 1
ATOM 832 O O . PRO B 1 6 ? -0.253 -6.414 14.422 1 44.66 6 PRO B O 1
ATOM 835 N N . SER B 1 7 ? -2.086 -7.305 14.719 1 50.59 7 SER B N 1
ATOM 836 C CA . SER B 1 7 ? -2.357 -7.812 13.375 1 50.59 7 SER B CA 1
ATOM 837 C C . SER B 1 7 ? -2.039 -6.766 12.312 1 50.59 7 SER B C 1
ATOM 839 O O . SER B 1 7 ? -2.096 -5.562 12.586 1 50.59 7 SER B O 1
ATOM 841 N N . MET B 1 8 ? -1.241 -7.09 11.383 1 57.66 8 MET B N 1
ATOM 842 C CA . MET B 1 8 ? -0.762 -6.203 10.328 1 57.66 8 MET B CA 1
ATOM 843 C C . MET B 1 8 ? -1.88 -5.293 9.828 1 57.66 8 MET B C 1
ATOM 845 O O . MET B 1 8 ? -2.852 -5.762 9.234 1 57.66 8 MET B O 1
ATOM 849 N N . THR B 1 9 ? -2.008 -4.105 10.484 1 81.56 9 THR B N 1
ATOM 850 C CA . THR B 1 9 ? -2.998 -3.105 10.109 1 81.56 9 THR B CA 1
ATOM 851 C C . THR B 1 9 ? -3.01 -2.9 8.594 1 81.56 9 THR B C 1
ATOM 853 O O . THR B 1 9 ? -1.971 -3.016 7.941 1 81.56 9 THR B O 1
ATOM 856 N N . THR B 1 10 ? -4.188 -2.91 7.945 1 94.5 10 THR B N 1
ATOM 857 C CA . THR B 1 10 ? -4.379 -2.627 6.527 1 94.5 10 THR B CA 1
ATOM 858 C C . THR B 1 10 ? -3.701 -1.315 6.141 1 94.5 10 THR B C 1
ATOM 860 O O . THR B 1 10 ? -3.338 -0.52 7.008 1 94.5 10 THR B O 1
ATOM 863 N N . LEU B 1 11 ? -3.443 -1.157 4.875 1 96.5 11 LEU B N 1
ATOM 864 C CA . LEU B 1 11 ? -2.852 0.086 4.398 1 96.5 11 LEU B CA 1
ATOM 865 C C . LEU B 1 11 ? -3.715 1.283 4.781 1 96.5 11 LEU B C 1
ATOM 867 O O . LEU B 1 11 ? -3.197 2.305 5.238 1 96.5 11 LEU B O 1
ATOM 871 N N . ILE B 1 12 ? -5.027 1.112 4.621 1 97.94 12 ILE B N 1
ATOM 872 C CA . ILE B 1 12 ? -5.922 2.201 5 1 97.94 12 ILE B CA 1
ATOM 873 C C . ILE B 1 12 ? -5.844 2.43 6.508 1 97.94 12 ILE B C 1
ATOM 875 O O . ILE B 1 12 ? -5.859 3.574 6.969 1 97.94 12 ILE B O 1
ATOM 879 N N . GLY B 1 13 ? -5.785 1.34 7.246 1 97.12 13 GLY B N 1
ATOM 880 C CA . GLY B 1 13 ? -5.605 1.484 8.68 1 97.12 13 GLY B CA 1
ATOM 881 C C . GLY B 1 13 ? -4.352 2.25 9.055 1 97.12 13 GLY B C 1
ATOM 882 O O . GLY B 1 13 ? -4.371 3.088 9.953 1 97.12 13 GLY B O 1
ATOM 883 N N . GLN B 1 14 ? -3.322 1.967 8.406 1 97.12 14 GLN B N 1
ATOM 884 C CA . GLN B 1 14 ? -2.072 2.688 8.625 1 97.12 14 GLN B CA 1
ATOM 885 C C . GLN B 1 14 ? -2.225 4.168 8.281 1 97.12 14 GLN B C 1
ATOM 887 O O . GLN B 1 14 ? -1.783 5.035 9.039 1 97.12 14 GLN B O 1
ATOM 892 N N . PHE B 1 15 ? -2.795 4.418 7.141 1 98.12 15 PHE B N 1
ATOM 893 C CA . PHE B 1 15 ? -2.988 5.793 6.695 1 98.12 15 PHE B CA 1
ATOM 894 C C . PHE B 1 15 ? -3.787 6.586 7.723 1 98.12 15 PHE B C 1
ATOM 896 O O . PHE B 1 15 ? -3.387 7.684 8.117 1 98.12 15 PHE B O 1
ATOM 903 N N . LEU B 1 16 ? -4.828 6.023 8.211 1 98.12 16 LEU B N 1
ATOM 904 C CA . LEU B 1 16 ? -5.707 6.73 9.133 1 98.12 16 LEU B CA 1
ATOM 905 C C . LEU B 1 16 ? -5.027 6.922 10.492 1 98.12 16 LEU B C 1
ATOM 907 O O . LEU B 1 16 ? -5.25 7.93 11.164 1 98.12 16 LEU B O 1
ATOM 911 N N . ALA B 1 17 ? -4.191 5.984 10.898 1 97.44 17 ALA B N 1
ATOM 912 C CA . ALA B 1 17 ? -3.42 6.16 12.125 1 97.44 17 ALA B CA 1
ATOM 913 C C . ALA B 1 17 ? -2.486 7.363 12.016 1 97.44 17 ALA B C 1
ATOM 915 O O . ALA B 1 17 ? -2.338 8.133 12.977 1 97.44 17 ALA B O 1
ATOM 916 N N . VAL B 1 18 ? -1.929 7.5 10.867 1 97.12 18 VAL B N 1
ATOM 917 C CA . VAL B 1 18 ? -1.026 8.625 10.641 1 97.12 18 VAL B CA 1
ATOM 918 C C . VAL B 1 18 ? -1.824 9.922 10.586 1 97.12 18 VAL B C 1
ATOM 920 O O . VAL B 1 18 ? -1.424 10.93 11.18 1 97.12 18 VAL B O 1
ATOM 923 N N . VAL B 1 19 ? -2.924 9.891 9.883 1 97.56 19 VAL B N 1
ATOM 924 C CA . VAL B 1 19 ? -3.818 11.047 9.805 1 97.56 19 VAL B CA 1
ATOM 925 C C . VAL B 1 19 ? -4.23 11.469 11.211 1 97.56 19 VAL B C 1
ATOM 927 O O . VAL B 1 19 ? -4.172 12.656 11.555 1 97.56 19 VAL B O 1
ATOM 930 N N . ASP B 1 20 ? -4.59 10.531 12.023 1 96.62 20 ASP B N 1
ATOM 931 C CA . ASP B 1 20 ? -5.027 10.812 13.391 1 96.62 20 ASP B CA 1
ATOM 932 C C . ASP B 1 20 ? -3.91 11.469 14.195 1 96.62 20 ASP B C 1
ATOM 934 O O . ASP B 1 20 ? -4.148 12.43 14.93 1 96.62 20 ASP B O 1
ATOM 938 N N . ALA B 1 21 ? -2.752 10.953 14.141 1 96.19 21 ALA B N 1
ATOM 939 C CA . ALA B 1 21 ? -1.611 11.5 14.859 1 96.19 21 ALA B CA 1
ATOM 940 C C . ALA B 1 21 ? -1.302 12.922 14.398 1 96.19 21 ALA B C 1
ATOM 942 O O . ALA B 1 21 ? -0.999 13.797 15.219 1 96.19 21 ALA B O 1
ATOM 943 N N . TYR B 1 22 ? -1.329 13.102 13.047 1 96.62 22 TYR B N 1
ATOM 944 C CA . TYR B 1 22 ? -1.102 14.43 12.477 1 96.62 22 TYR B CA 1
ATOM 945 C C . TYR B 1 22 ? -2.109 15.438 13.023 1 96.62 22 TYR B C 1
ATOM 947 O O . TYR B 1 22 ? -1.731 16.516 13.484 1 96.62 22 TYR B O 1
ATOM 955 N N . GLN B 1 23 ? -3.35 15.031 12.945 1 96.12 23 GLN B N 1
ATOM 956 C CA . GLN B 1 23 ? -4.418 15.93 13.359 1 96.12 23 GLN B CA 1
ATOM 957 C C . GLN B 1 23 ? -4.359 16.188 14.867 1 96.12 23 GLN B C 1
ATOM 959 O O . GLN B 1 23 ? -4.695 17.297 15.32 1 96.12 23 GLN B O 1
ATOM 964 N N . ALA B 1 24 ? -3.975 15.234 15.664 1 94.25 24 ALA B N 1
ATOM 965 C CA . ALA B 1 24 ? -3.822 15.406 17.109 1 94.25 24 ALA B CA 1
ATOM 966 C C . ALA B 1 24 ? -2.75 16.438 17.422 1 94.25 24 ALA B C 1
ATOM 968 O O . ALA B 1 24 ? -2.865 17.188 18.406 1 94.25 24 ALA B O 1
ATOM 969 N N . ALA B 1 25 ? -1.812 16.516 16.578 1 93.94 25 ALA B N 1
ATOM 970 C CA . ALA B 1 25 ? -0.689 17.438 16.781 1 93.94 25 ALA B CA 1
ATOM 971 C C . ALA B 1 25 ? -1.013 18.828 16.266 1 93.94 25 ALA B C 1
ATOM 973 O O . ALA B 1 25 ? -0.49 19.828 16.781 1 93.94 25 ALA B O 1
ATOM 974 N N . LYS B 1 26 ? -1.889 18.781 15.266 1 88.81 26 LYS B N 1
ATOM 975 C CA . LYS B 1 26 ? -2.234 20.062 14.656 1 88.81 26 LYS B CA 1
ATOM 976 C C . LYS B 1 26 ? -3.596 20.562 15.148 1 88.81 26 LYS B C 1
ATOM 978 O O . LYS B 1 26 ? -4.602 19.859 15 1 88.81 26 LYS B O 1
ATOM 983 N N . GLU B 1 27 ? -3.867 21.281 16.094 1 77.12 27 GLU B N 1
ATOM 984 C CA . GLU B 1 27 ? -5.094 21.734 16.75 1 77.12 27 GLU B CA 1
ATOM 985 C C . GLU B 1 27 ? -6.164 22.094 15.719 1 77.12 27 GLU B C 1
ATOM 987 O O . GLU B 1 27 ? -7.359 21.984 16 1 77.12 27 GLU B O 1
ATOM 992 N N . ARG B 1 28 ? -5.781 22.25 14.586 1 75.62 28 ARG B N 1
ATOM 993 C CA . ARG B 1 28 ? -6.805 22.828 13.719 1 75.62 28 ARG B CA 1
ATOM 994 C C . ARG B 1 28 ? -6.914 22.047 12.406 1 75.62 28 ARG B C 1
ATOM 996 O O . ARG B 1 28 ? -7.453 22.562 11.422 1 75.62 28 ARG B O 1
ATOM 1003 N N . SER B 1 29 ? -6.727 20.781 12.461 1 88.44 29 SER B N 1
ATOM 1004 C CA . SER B 1 29 ? -6.836 20.125 11.156 1 88.44 29 SER B CA 1
ATOM 1005 C C . SER B 1 29 ? -8 19.156 11.125 1 88.44 29 SER B C 1
ATOM 1007 O O . SER B 1 29 ? -8 18.141 11.844 1 88.44 29 SER B O 1
ATOM 1009 N N . SER B 1 30 ? -9.109 19.531 10.344 1 95.62 30 SER B N 1
ATOM 1010 C CA . SER B 1 30 ? -10.266 18.656 10.172 1 95.62 30 SER B CA 1
ATOM 1011 C C . SER B 1 30 ? -10.023 17.641 9.062 1 95.62 30 SER B C 1
ATOM 1013 O O . SER B 1 30 ? -9.102 17.781 8.266 1 95.62 30 SER B O 1
ATOM 1015 N N . ASP B 1 31 ? -10.938 16.641 9.109 1 97.12 31 ASP B N 1
ATOM 1016 C CA . ASP B 1 31 ? -10.875 15.664 8.031 1 97.12 31 ASP B CA 1
ATOM 1017 C C . ASP B 1 31 ? -11.031 16.328 6.664 1 97.12 31 ASP B C 1
ATOM 1019 O O . ASP B 1 31 ? -10.336 15.984 5.711 1 97.12 31 ASP B O 1
ATOM 1023 N N . SER B 1 32 ? -11.961 17.234 6.637 1 97.56 32 SER B N 1
ATOM 1024 C CA . SER B 1 32 ? -12.234 17.922 5.375 1 97.56 32 SER B CA 1
ATOM 1025 C C . SER B 1 32 ? -11.039 18.75 4.926 1 97.56 32 SER B C 1
ATOM 1027 O O . SER B 1 32 ? -10.672 18.734 3.748 1 97.56 32 SER B O 1
ATOM 1029 N N . HIS B 1 33 ? -10.406 19.469 5.785 1 96.81 33 HIS B N 1
ATOM 1030 C CA . HIS B 1 33 ? -9.25 20.281 5.453 1 96.81 33 HIS B CA 1
ATOM 1031 C C . HIS B 1 33 ? -8.07 19.422 5.012 1 96.81 33 HIS B C 1
ATOM 1033 O O . HIS B 1 33 ? -7.473 19.672 3.959 1 96.81 33 HIS B O 1
ATOM 1039 N N . LEU B 1 34 ? -7.793 18.469 5.75 1 97.38 34 LEU B N 1
ATOM 1040 C CA . LEU B 1 34 ? -6.668 17.594 5.422 1 97.38 34 LEU B CA 1
ATOM 1041 C C . LEU B 1 34 ? -6.93 16.828 4.129 1 97.38 34 LEU B C 1
ATOM 1043 O O . LEU B 1 34 ? -6.016 16.625 3.326 1 97.38 34 LEU B O 1
ATOM 1047 N N . SER B 1 35 ? -8.148 16.391 3.904 1 98.19 35 SER B N 1
ATOM 1048 C CA . SER B 1 35 ? -8.523 15.734 2.654 1 98.19 35 SER B CA 1
ATOM 1049 C C . SER B 1 35 ? -8.211 16.625 1.452 1 98.19 35 SER B C 1
ATOM 1051 O O . SER B 1 35 ? -7.707 16.141 0.436 1 98.19 35 SER B O 1
ATOM 1053 N N . THR B 1 36 ? -8.5 17.844 1.643 1 97.56 36 THR B N 1
ATOM 1054 C CA . THR B 1 36 ? -8.25 18.797 0.564 1 97.56 36 THR B CA 1
ATOM 1055 C C . THR B 1 36 ? -6.754 18.922 0.291 1 97.56 36 THR B C 1
ATOM 1057 O O . THR B 1 36 ? -6.328 18.922 -0.865 1 97.56 36 THR B O 1
ATOM 1060 N N . LEU B 1 37 ? -5.98 18.984 1.29 1 95.88 37 LEU B N 1
ATOM 1061 C CA . LEU B 1 37 ? -4.531 19.109 1.152 1 95.88 37 LEU B CA 1
ATOM 1062 C C . LEU B 1 37 ? -3.941 17.875 0.49 1 95.88 37 LEU B C 1
ATOM 1064 O O . LEU B 1 37 ? -3.025 17.984 -0.329 1 95.88 37 LEU B O 1
ATOM 1068 N N . LEU B 1 38 ? -4.531 16.797 0.791 1 97.31 38 LEU B N 1
ATOM 1069 C CA . LEU B 1 38 ? -3.936 15.539 0.358 1 97.31 38 LEU B CA 1
ATOM 1070 C C . LEU B 1 38 ? -4.457 15.141 -1.018 1 97.31 38 LEU B C 1
ATOM 1072 O O . LEU B 1 38 ? -3.705 14.609 -1.838 1 97.31 38 LEU B O 1
ATOM 1076 N N . PHE B 1 39 ? -5.773 15.391 -1.195 1 97.5 39 PHE B N 1
ATOM 1077 C CA . PHE B 1 39 ? -6.41 14.75 -2.34 1 97.5 39 PHE B CA 1
ATOM 1078 C C . PHE B 1 39 ? -7.156 15.766 -3.189 1 97.5 39 PHE B C 1
ATOM 1080 O O . PHE B 1 39 ? -7.75 15.414 -4.211 1 97.5 39 PHE B O 1
ATOM 1087 N N . ASN B 1 40 ? -7.125 16.953 -2.779 1 97.81 40 ASN B N 1
ATOM 1088 C CA . ASN B 1 40 ? -7.883 18 -3.449 1 97.81 40 ASN B CA 1
ATOM 1089 C C . ASN B 1 40 ? -9.375 17.672 -3.492 1 97.81 40 ASN B C 1
ATOM 1091 O O . ASN B 1 40 ? -10.039 17.938 -4.492 1 97.81 40 ASN B O 1
ATOM 1095 N N . ASP B 1 41 ? -9.844 16.969 -2.576 1 96.69 41 ASP B N 1
ATOM 1096 C CA . ASP B 1 41 ? -11.227 16.578 -2.34 1 96.69 41 ASP B CA 1
ATOM 1097 C C . ASP B 1 41 ? -11.523 16.484 -0.846 1 96.69 41 ASP B C 1
ATOM 1099 O O . ASP B 1 41 ? -11.008 15.594 -0.157 1 96.69 41 ASP B O 1
ATOM 1103 N N . GLY B 1 42 ? -12.414 17.297 -0.342 1 97.62 42 GLY B N 1
ATOM 1104 C CA . GLY B 1 42 ? -12.648 17.469 1.082 1 97.62 42 GLY B CA 1
ATOM 1105 C C . GLY B 1 42 ? -13.336 16.281 1.721 1 97.62 42 GLY B C 1
ATOM 1106 O O . GLY B 1 42 ? -13.414 16.188 2.947 1 97.62 42 GLY B O 1
ATOM 1107 N N . LYS B 1 43 ? -13.719 15.281 0.963 1 98.12 43 LYS B N 1
ATOM 1108 C CA . LYS B 1 43 ? -14.531 14.195 1.504 1 98.12 43 LYS B CA 1
ATOM 1109 C C . LYS B 1 43 ? -13.727 12.898 1.585 1 98.12 43 LYS B C 1
ATOM 1111 O O . LYS B 1 43 ? -14.203 11.898 2.123 1 98.12 43 LYS B O 1
ATOM 1116 N N . SER B 1 44 ? -12.531 12.883 1.173 1 98.31 44 SER B N 1
ATOM 1117 C CA . SER B 1 44 ? -11.758 11.664 0.969 1 98.31 44 SER B CA 1
ATOM 1118 C C . SER B 1 44 ? -11.5 10.953 2.289 1 98.31 44 SER B C 1
ATOM 1120 O O . SER B 1 44 ? -11.758 9.75 2.416 1 98.31 44 SER B O 1
ATOM 1122 N N . ILE B 1 45 ? -11.047 11.688 3.297 1 98.5 45 ILE B N 1
ATOM 1123 C CA . ILE B 1 45 ? -10.711 11.062 4.57 1 98.5 45 ILE B CA 1
ATOM 1124 C C . ILE B 1 45 ? -11.977 10.555 5.25 1 98.5 45 ILE B C 1
ATOM 1126 O O . ILE B 1 45 ? -11.984 9.453 5.82 1 98.5 45 ILE B O 1
ATOM 1130 N N . GLY B 1 46 ? -12.984 11.367 5.164 1 98.31 46 GLY B N 1
ATOM 1131 C CA . GLY B 1 46 ? -14.258 10.891 5.668 1 98.31 46 GLY B CA 1
ATOM 1132 C C . GLY B 1 46 ? -14.711 9.594 5.012 1 98.31 46 GLY B C 1
ATOM 1133 O O . GLY B 1 46 ? -15.242 8.703 5.68 1 98.31 46 GLY B O 1
ATOM 1134 N N . ARG B 1 47 ? -14.625 9.461 3.713 1 98.31 47 ARG B N 1
ATOM 1135 C CA . ARG B 1 47 ? -14.969 8.242 2.977 1 98.31 47 ARG B CA 1
ATOM 1136 C C . ARG B 1 47 ? -14.109 7.07 3.432 1 98.31 47 ARG B C 1
ATOM 1138 O O . ARG B 1 47 ? -14.602 5.945 3.557 1 98.31 47 ARG B O 1
ATOM 1145 N N . LEU B 1 48 ? -12.891 7.305 3.701 1 98.19 48 LEU B N 1
ATOM 1146 C CA . LEU B 1 48 ? -12.016 6.242 4.18 1 98.19 48 LEU B CA 1
ATOM 1147 C C . LEU B 1 48 ? -12.461 5.746 5.551 1 98.19 48 LEU B C 1
ATOM 1149 O O . LEU B 1 48 ? -12.469 4.539 5.805 1 98.19 48 LEU B O 1
ATOM 1153 N N . ARG B 1 49 ? -12.828 6.645 6.371 1 98 49 ARG B N 1
ATOM 1154 C CA . ARG B 1 49 ? -13.305 6.27 7.699 1 98 49 ARG B CA 1
ATOM 1155 C C . ARG B 1 49 ? -14.594 5.465 7.609 1 98 49 ARG B C 1
ATOM 1157 O O . ARG B 1 49 ? -14.883 4.637 8.484 1 98 49 ARG B O 1
ATOM 1164 N N . ALA B 1 50 ? -15.289 5.715 6.582 1 98.31 50 ALA B N 1
ATOM 1165 C CA . ALA B 1 50 ? -16.562 5.02 6.367 1 98.31 50 ALA B CA 1
ATOM 1166 C C . ALA B 1 50 ? -16.344 3.674 5.68 1 98.31 50 ALA B C 1
ATOM 1168 O O . ALA B 1 50 ? -17.297 2.961 5.375 1 98.31 50 ALA B O 1
ATOM 1169 N N . GLY B 1 51 ? -15.203 3.328 5.344 1 97.69 51 GLY B N 1
ATOM 1170 C CA . GLY B 1 51 ? -14.914 1.986 4.863 1 97.69 51 GLY B CA 1
ATOM 1171 C C . GLY B 1 51 ? -14.555 1.944 3.391 1 97.69 51 GLY B C 1
ATOM 1172 O O . GLY B 1 51 ? -14.305 0.871 2.836 1 97.69 51 GLY B O 1
ATOM 1173 N N . LYS B 1 52 ? -14.531 3.115 2.799 1 97.88 52 LYS B N 1
ATOM 1174 C CA . LYS B 1 52 ? -14.148 3.133 1.39 1 97.88 52 LYS B CA 1
ATOM 1175 C C . LYS B 1 52 ? -12.648 2.902 1.22 1 97.88 52 LYS B C 1
ATOM 1177 O O . LYS B 1 52 ? -11.922 2.789 2.207 1 97.88 52 LYS B O 1
ATOM 1182 N N . ASP B 1 53 ? -12.234 2.748 -0.042 1 97.88 53 ASP B N 1
ATOM 1183 C CA . ASP B 1 53 ? -10.859 2.379 -0.352 1 97.88 53 ASP B CA 1
ATOM 1184 C C . ASP B 1 53 ? -10.125 3.52 -1.054 1 97.88 53 ASP B C 1
ATOM 1186 O O . ASP B 1 53 ? -10.719 4.562 -1.338 1 97.88 53 ASP B O 1
ATOM 1190 N N . LEU B 1 54 ? -8.836 3.355 -1.22 1 97.69 54 LEU B N 1
ATOM 1191 C CA . LEU B 1 54 ? -7.934 4.328 -1.824 1 97.69 54 LEU B CA 1
ATOM 1192 C C . LEU B 1 54 ? -7.016 3.658 -2.842 1 97.69 54 LEU B C 1
ATOM 1194 O O . LEU B 1 54 ? -6.594 2.516 -2.646 1 97.69 54 LEU B O 1
ATOM 1198 N N . HIS B 1 55 ? -6.723 4.312 -3.879 1 97.88 55 HIS B N 1
ATOM 1199 C CA . HIS B 1 55 ? -5.703 3.811 -4.793 1 97.88 55 HIS B CA 1
ATOM 1200 C C . HIS B 1 55 ? -4.328 3.799 -4.137 1 97.88 55 HIS B C 1
ATOM 1202 O O . HIS B 1 55 ? -4.02 4.664 -3.316 1 97.88 55 HIS B O 1
ATOM 1208 N N . THR B 1 56 ? -3.508 2.873 -4.621 1 98.38 56 THR B N 1
ATOM 1209 C CA . THR B 1 56 ? -2.166 2.748 -4.066 1 98.38 56 THR B CA 1
ATOM 1210 C C . THR B 1 56 ? -1.367 4.027 -4.289 1 98.38 56 THR B C 1
ATOM 1212 O O . THR B 1 56 ? -0.647 4.484 -3.396 1 98.38 56 THR B O 1
ATOM 1215 N N . ARG B 1 57 ? -1.554 4.621 -5.383 1 97.38 57 ARG B N 1
ATOM 1216 C CA . ARG B 1 57 ? -0.851 5.863 -5.684 1 97.38 57 ARG B CA 1
ATOM 1217 C C . ARG B 1 57 ? -1.274 6.977 -4.73 1 97.38 57 ARG B C 1
ATOM 1219 O O . ARG B 1 57 ? -0.434 7.73 -4.234 1 97.38 57 ARG B O 1
ATOM 1226 N N . SER B 1 58 ? -2.57 7.086 -4.5 1 97.94 58 SER B N 1
ATOM 1227 C CA . SER B 1 58 ? -3.082 8.102 -3.584 1 97.94 58 SER B CA 1
ATOM 1228 C C . SER B 1 58 ? -2.6 7.852 -2.158 1 97.94 58 SER B C 1
ATOM 1230 O O . SER B 1 58 ? -2.271 8.789 -1.435 1 97.94 58 SER B O 1
ATOM 1232 N N . PHE B 1 59 ? -2.6 6.59 -1.832 1 97.81 59 PHE B N 1
ATOM 1233 C CA . PHE B 1 59 ? -2.068 6.211 -0.527 1 97.81 59 PHE B CA 1
ATOM 1234 C C . PHE B 1 59 ? -0.623 6.668 -0.377 1 97.81 59 PHE B C 1
ATOM 1236 O O . PHE B 1 59 ? -0.278 7.34 0.597 1 97.81 59 PHE B O 1
ATOM 1243 N N . GLU B 1 60 ? 0.152 6.371 -1.31 1 96.81 60 GLU B N 1
ATOM 1244 C CA . GLU B 1 60 ? 1.569 6.719 -1.262 1 96.81 60 GLU B CA 1
ATOM 1245 C C . GLU B 1 60 ? 1.769 8.227 -1.259 1 96.81 60 GLU B C 1
ATOM 1247 O O . GLU B 1 60 ? 2.59 8.75 -0.5 1 96.81 60 GLU B O 1
ATOM 1252 N N . ASN B 1 61 ? 1.043 8.906 -2.105 1 96.81 61 ASN B N 1
ATOM 1253 C CA . ASN B 1 61 ? 1.138 10.359 -2.15 1 96.81 61 ASN B CA 1
ATOM 1254 C C . ASN B 1 61 ? 0.733 10.992 -0.82 1 96.81 61 ASN B C 1
ATOM 1256 O O . ASN B 1 61 ? 1.377 11.93 -0.353 1 96.81 61 ASN B O 1
ATOM 1260 N N . GLY B 1 62 ? -0.321 10.445 -0.257 1 97.62 62 GLY B N 1
ATOM 1261 C CA . GLY B 1 62 ? -0.755 10.945 1.038 1 97.62 62 GLY B CA 1
ATOM 1262 C C . GLY B 1 62 ? 0.274 10.734 2.133 1 97.62 62 GLY B C 1
ATOM 1263 O O . GLY B 1 62 ? 0.561 11.656 2.902 1 97.62 62 GLY B O 1
ATOM 1264 N N . MET B 1 63 ? 0.826 9.578 2.125 1 97.38 63 MET B N 1
ATOM 1265 C CA . MET B 1 63 ? 1.842 9.266 3.127 1 97.38 63 MET B CA 1
ATOM 1266 C C . MET B 1 63 ? 3.064 10.164 2.959 1 97.38 63 MET B C 1
ATOM 1268 O O . MET B 1 63 ? 3.641 10.625 3.943 1 97.38 63 MET B O 1
ATOM 1272 N N . ARG B 1 64 ? 3.484 10.391 1.752 1 96.31 64 ARG B N 1
ATOM 1273 C CA . ARG B 1 64 ? 4.621 11.258 1.466 1 96.31 64 ARG B CA 1
ATOM 1274 C C . ARG B 1 64 ? 4.348 12.688 1.924 1 96.31 64 ARG B C 1
ATOM 1276 O O . ARG B 1 64 ? 5.219 13.328 2.512 1 96.31 64 ARG B O 1
ATOM 1283 N N . TRP B 1 65 ? 3.193 13.148 1.667 1 97.19 65 TRP B N 1
ATOM 1284 C CA . TRP B 1 65 ? 2.822 14.492 2.08 1 97.19 65 TRP B CA 1
ATOM 1285 C C . TRP B 1 65 ? 2.865 14.633 3.598 1 97.19 65 TRP B C 1
ATOM 1287 O O . TRP B 1 65 ? 3.436 15.586 4.125 1 97.19 65 TRP B O 1
ATOM 1297 N N . LEU B 1 66 ? 2.273 13.703 4.223 1 96.75 66 LEU B N 1
ATOM 1298 C CA . LEU B 1 66 ? 2.238 13.727 5.684 1 96.75 66 LEU B CA 1
ATOM 1299 C C . LEU B 1 66 ? 3.648 13.68 6.262 1 96.75 66 LEU B C 1
ATOM 1301 O O . LEU B 1 66 ? 3.963 14.414 7.203 1 96.75 66 LEU B O 1
ATOM 1305 N N . SER B 1 67 ? 4.414 12.844 5.738 1 96.12 67 SER B N 1
ATOM 1306 C CA . SER B 1 67 ? 5.805 12.766 6.18 1 96.12 67 SER B CA 1
ATOM 1307 C C . SER B 1 67 ? 6.512 14.109 6.004 1 96.12 67 SER B C 1
ATOM 1309 O O . SER B 1 67 ? 7.176 14.586 6.926 1 96.12 67 SER B O 1
ATOM 1311 N N . ALA B 1 68 ? 6.391 14.711 4.871 1 95 68 ALA B N 1
ATOM 1312 C CA . ALA B 1 68 ? 7.086 15.945 4.523 1 95 68 ALA B CA 1
ATOM 1313 C C . ALA B 1 68 ? 6.586 17.125 5.367 1 95 68 ALA B C 1
ATOM 1315 O O . ALA B 1 68 ? 7.336 18.062 5.648 1 95 68 ALA B O 1
ATOM 1316 N N . ASN B 1 69 ? 5.367 17 5.809 1 95 69 ASN B N 1
ATOM 1317 C CA . ASN B 1 69 ? 4.754 18.109 6.543 1 95 69 ASN B CA 1
ATOM 1318 C C . ASN B 1 69 ? 4.492 17.734 8 1 95 69 ASN B C 1
ATOM 1320 O O . ASN B 1 69 ? 3.641 18.328 8.656 1 95 69 ASN B O 1
ATOM 1324 N N . TRP B 1 70 ? 5.223 16.844 8.414 1 95.06 70 TRP B N 1
ATOM 1325 C CA . TRP B 1 70 ? 4.996 16.312 9.758 1 95.06 70 TRP B CA 1
ATOM 1326 C C . TRP B 1 70 ? 5.375 17.344 10.812 1 95.06 70 TRP B C 1
ATOM 1328 O O . TRP B 1 70 ? 6.441 17.969 10.734 1 95.06 70 TRP B O 1
ATOM 1338 N N . PRO B 1 71 ? 4.484 17.469 11.797 1 93.56 71 PRO B N 1
ATOM 1339 C CA . PRO B 1 71 ? 4.781 18.469 12.828 1 93.56 71 PRO B CA 1
ATOM 1340 C C . PRO B 1 71 ? 6.047 18.125 13.617 1 93.56 71 PRO B C 1
ATOM 1342 O O . PRO B 1 71 ? 6.328 16.953 13.883 1 93.56 71 PRO B O 1
ATOM 1345 N N . GLU B 1 72 ? 6.871 19.078 14.117 1 89 72 GLU B N 1
ATOM 1346 C CA . GLU B 1 72 ? 8.18 18.922 14.758 1 89 72 GLU B CA 1
ATOM 1347 C C . GLU B 1 72 ? 8.062 18.172 16.078 1 89 72 GLU B C 1
ATOM 1349 O O . GLU B 1 72 ? 8.906 17.328 16.391 1 89 72 GLU B O 1
ATOM 1354 N N . ASP B 1 73 ? 7.047 18.234 16.875 1 88.44 73 ASP B N 1
ATOM 1355 C CA . ASP B 1 73 ? 6.992 17.672 18.219 1 88.44 73 ASP B CA 1
ATOM 1356 C C . ASP B 1 73 ? 6.074 16.453 18.266 1 88.44 73 ASP B C 1
ATOM 1358 O O . ASP B 1 73 ? 5.816 15.898 19.344 1 88.44 73 ASP B O 1
ATOM 1362 N N . ALA B 1 74 ? 5.797 15.992 17.172 1 93.75 74 ALA B N 1
ATOM 1363 C CA . ALA B 1 74 ? 4.887 14.844 17.172 1 93.75 74 ALA B CA 1
ATOM 1364 C C . ALA B 1 74 ? 5.645 13.547 16.922 1 93.75 74 ALA B C 1
ATOM 1366 O O . ALA B 1 74 ? 6.734 13.555 16.344 1 93.75 74 ALA B O 1
ATOM 1367 N N . VAL B 1 75 ? 5.016 12.477 17.391 1 94.5 75 VAL B N 1
ATOM 1368 C CA . VAL B 1 75 ? 5.621 11.156 17.234 1 94.5 75 VAL B CA 1
ATOM 1369 C C . VAL B 1 75 ? 4.914 10.398 16.109 1 94.5 75 VAL B C 1
ATOM 1371 O O . VAL B 1 75 ? 3.682 10.344 16.078 1 94.5 75 VAL B O 1
ATOM 1374 N N . TRP B 1 76 ? 5.672 9.898 15.258 1 96.19 76 TRP B N 1
ATOM 1375 C CA . TRP B 1 76 ? 5.141 9.047 14.195 1 96.19 76 TRP B CA 1
ATOM 1376 C C . TRP B 1 76 ? 4.641 7.723 14.758 1 96.19 76 TRP B C 1
ATOM 1378 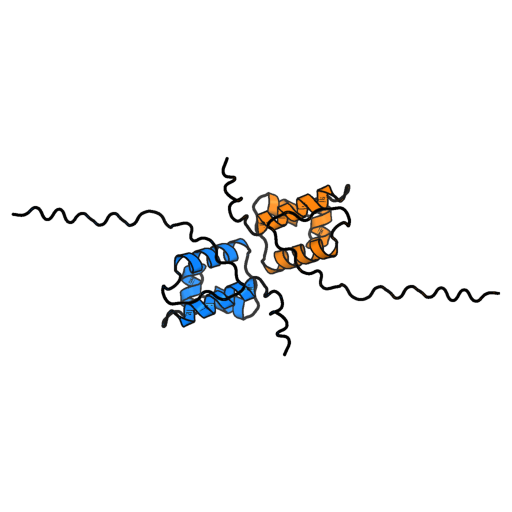O O . TRP B 1 76 ? 5.301 7.105 15.602 1 96.19 76 TRP B O 1
ATOM 1388 N N . PRO B 1 77 ? 3.479 7.316 14.312 1 95.5 77 PRO B N 1
ATOM 1389 C CA . PRO B 1 77 ? 2.922 6.086 14.883 1 95.5 77 PRO B CA 1
ATOM 1390 C C . PRO B 1 77 ? 3.865 4.895 14.734 1 95.5 77 PRO B C 1
ATOM 1392 O O . PRO B 1 77 ? 4.449 4.688 13.672 1 95.5 77 PRO B O 1
ATOM 1395 N N . ALA B 1 78 ? 3.973 4.121 15.719 1 92.06 78 ALA B N 1
ATOM 1396 C CA . ALA B 1 78 ? 4.867 2.967 15.742 1 92.06 78 ALA B CA 1
ATOM 1397 C C . ALA B 1 78 ? 4.398 1.887 14.773 1 92.06 78 ALA B C 1
ATOM 1399 O O . ALA B 1 78 ? 3.197 1.702 14.578 1 92.06 78 ALA B O 1
ATOM 1400 N N . GLY B 1 79 ? 5.328 1.196 14.148 1 90.19 79 GLY B N 1
ATOM 1401 C CA . GLY B 1 79 ? 5 0.073 13.281 1 90.19 79 GLY B CA 1
ATOM 1402 C C . GLY B 1 79 ? 4.672 0.488 11.859 1 90.19 79 GLY B C 1
ATOM 1403 O O . GLY B 1 79 ? 4.434 -0.361 11 1 90.19 79 GLY B O 1
ATOM 1404 N N . ILE B 1 80 ? 4.594 1.74 11.648 1 94 80 ILE B N 1
ATOM 1405 C CA . ILE B 1 80 ? 4.309 2.246 10.312 1 94 80 ILE B CA 1
ATOM 1406 C C . ILE B 1 80 ? 5.57 2.869 9.719 1 94 80 ILE B C 1
ATOM 1408 O O . ILE B 1 80 ? 6.199 3.729 10.344 1 94 80 ILE B O 1
ATOM 1412 N N . VAL B 1 81 ? 5.914 2.369 8.539 1 90.06 81 VAL B N 1
ATOM 1413 C CA . VAL B 1 81 ? 7.102 2.891 7.863 1 90.06 81 VAL B CA 1
ATOM 1414 C C . VAL B 1 81 ? 6.852 4.332 7.422 1 90.06 81 VAL B C 1
ATOM 1416 O O . VAL B 1 81 ? 5.832 4.629 6.797 1 90.06 81 VAL B O 1
ATOM 1419 N N . ARG B 1 82 ? 7.793 5.207 7.762 1 92.81 82 ARG B N 1
ATOM 1420 C CA . ARG B 1 82 ? 7.715 6.59 7.301 1 92.81 82 ARG B CA 1
ATOM 1421 C C . ARG B 1 82 ? 8.523 6.793 6.023 1 92.81 82 ARG B C 1
ATOM 1423 O O . ARG B 1 82 ? 9.727 6.535 6 1 92.81 82 ARG B O 1
ATOM 1430 N N . PRO B 1 83 ? 7.766 7.238 5.012 1 91.56 83 PRO B N 1
ATOM 1431 C CA . PRO B 1 83 ? 8.5 7.477 3.766 1 91.56 83 PRO B CA 1
ATOM 1432 C C . PRO B 1 83 ? 9.555 8.57 3.902 1 91.56 83 PRO B C 1
ATOM 1434 O O . PRO B 1 83 ? 9.391 9.492 4.711 1 91.56 83 PRO B O 1
ATOM 1437 N N . LYS B 1 84 ? 10.672 8.344 3.316 1 75.88 84 LYS B N 1
ATOM 1438 C CA . LYS B 1 84 ? 11.75 9.328 3.367 1 75.88 84 LYS B CA 1
ATOM 1439 C C . LYS B 1 84 ? 11.328 10.633 2.705 1 75.88 84 LYS B C 1
ATOM 1441 O O . LYS B 1 84 ? 10.734 10.625 1.624 1 75.88 84 LYS B O 1
ATOM 1446 N N . ALA B 1 85 ? 11.211 11.539 3.598 1 63.38 85 ALA B N 1
ATOM 1447 C CA . ALA B 1 85 ? 10.891 12.859 3.059 1 63.38 85 ALA B CA 1
ATOM 1448 C C . ALA B 1 85 ? 11.898 13.281 1.994 1 63.38 85 ALA B C 1
ATOM 1450 O O . ALA B 1 85 ? 13.094 13.008 2.123 1 63.38 85 ALA B O 1
ATOM 1451 N N . GLU B 1 86 ? 11.492 12.938 0.645 1 54.25 86 GLU B N 1
ATOM 1452 C CA . GLU B 1 86 ? 12.461 13.531 -0.27 1 54.25 86 GLU B CA 1
ATOM 1453 C C . GLU B 1 86 ? 12.852 14.938 0.176 1 54.25 86 GLU B C 1
ATOM 1455 O O . GLU B 1 86 ? 11.984 15.742 0.539 1 54.25 86 GLU B O 1
ATOM 1460 N N . PRO B 1 87 ? 13.992 15.07 0.658 1 47.25 87 PRO B N 1
ATOM 1461 C CA . PRO B 1 87 ? 14.398 16.422 1.081 1 47.25 87 PRO B CA 1
ATOM 1462 C C . PRO B 1 87 ? 13.828 17.516 0.186 1 47.25 87 PRO B C 1
ATOM 1464 O O . PRO B 1 87 ? 13.859 17.391 -1.041 1 47.25 87 PRO B O 1
ATOM 1467 N N . THR B 1 88 ? 12.586 17.891 0.355 1 44.41 88 THR B N 1
ATOM 1468 C CA . THR B 1 88 ? 12.336 19.141 -0.358 1 44.41 88 THR B CA 1
ATOM 1469 C C . THR B 1 88 ? 13.578 20.031 -0.332 1 44.41 88 THR B C 1
ATOM 1471 O O . THR B 1 88 ? 14.039 20.438 0.739 1 44.41 88 THR B O 1
ATOM 1474 N N . GLY B 1 89 ? 14.484 19.781 -1.191 1 40.62 89 GLY B N 1
ATOM 1475 C CA . GLY B 1 89 ? 15.688 20.594 -1.24 1 40.62 89 GLY B CA 1
ATOM 1476 C C . GLY B 1 89 ? 15.477 21.984 -0.656 1 40.62 89 GLY B C 1
ATOM 1477 O O . GLY B 1 89 ? 16.281 22.438 0.165 1 40.62 89 GLY B O 1
ATOM 1478 N N . SER B 1 90 ? 14.961 22.984 -1.526 1 43.59 90 SER B N 1
ATOM 1479 C CA . SER B 1 90 ? 15.562 24.297 -1.745 1 43.59 90 SER B CA 1
ATOM 1480 C C . SER B 1 90 ? 15.211 25.25 -0.613 1 43.59 90 SER B C 1
ATOM 1482 O O . SER B 1 90 ? 14.062 25.656 -0.469 1 43.59 90 SER B O 1
ATOM 1484 N N . ALA B 1 91 ? 15.719 24.984 0.656 1 45.81 91 ALA B N 1
ATOM 1485 C CA . ALA B 1 91 ? 15.82 26.156 1.525 1 45.81 91 ALA B CA 1
ATOM 1486 C C . ALA B 1 91 ? 15.867 27.438 0.709 1 45.81 91 ALA B C 1
ATOM 1488 O O . ALA B 1 91 ? 16.703 27.594 -0.187 1 45.81 91 ALA B O 1
ATOM 1489 N N . ARG B 1 92 ? 14.789 27.984 0.306 1 48.31 92 ARG B N 1
ATOM 1490 C CA . ARG B 1 92 ? 14.93 29.312 -0.291 1 48.31 92 ARG B CA 1
ATOM 1491 C C . ARG B 1 92 ? 16.156 30.031 0.274 1 48.31 92 ARG B C 1
ATOM 1493 O O . ARG B 1 92 ? 16.281 30.172 1.492 1 48.31 92 ARG B O 1
ATOM 1500 N N . PRO B 1 93 ? 17.234 30.172 -0.499 1 48.16 93 PRO B N 1
ATOM 1501 C CA . PRO B 1 93 ? 18.359 30.906 0.067 1 48.16 93 PRO B CA 1
ATOM 1502 C C . PRO B 1 93 ? 17.922 32.094 0.918 1 48.16 93 PRO B C 1
ATOM 1504 O O . PRO B 1 93 ? 16.969 32.781 0.562 1 48.16 93 PRO B O 1
ATOM 1507 N N . ALA B 1 94 ? 18.078 32.062 2.127 1 50 94 ALA B N 1
ATOM 1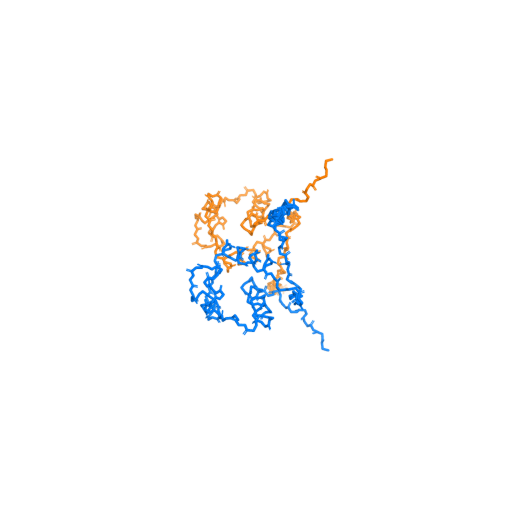508 C CA . ALA B 1 94 ? 17.891 33.219 2.98 1 50 94 ALA B CA 1
ATOM 1509 C C . ALA B 1 94 ? 18.156 34.5 2.211 1 50 94 ALA B C 1
ATOM 1511 O O . ALA B 1 94 ? 19.078 34.594 1.409 1 50 94 ALA B O 1
ATOM 1512 N N . ARG B 1 95 ? 17.141 35.188 1.73 1 49.06 95 ARG B N 1
ATOM 1513 C CA . ARG B 1 95 ? 17.328 36.5 1.146 1 49.06 95 ARG B CA 1
ATOM 1514 C C . ARG B 1 95 ? 18.438 37.25 1.865 1 49.06 95 ARG B C 1
ATOM 1516 O O . ARG B 1 95 ? 18.406 37.406 3.088 1 49.06 95 ARG B O 1
ATOM 1523 N N . ARG B 1 96 ? 19.641 37.125 1.354 1 50.5 96 ARG B N 1
ATOM 1524 C CA . ARG B 1 96 ? 20.703 38 1.858 1 50.5 96 ARG B CA 1
ATOM 1525 C C . ARG B 1 96 ? 20.203 39.438 2.066 1 50.5 96 ARG B C 1
ATOM 1527 O O . ARG B 1 96 ? 19.797 40.094 1.111 1 50.5 96 ARG B O 1
ATOM 1534 N N . THR B 1 97 ? 19.438 39.688 3.072 1 48.62 97 THR B N 1
ATOM 1535 C CA . THR B 1 97 ? 19.219 41.094 3.387 1 48.62 97 THR B CA 1
ATOM 1536 C C . THR B 1 97 ? 20.5 41.906 3.242 1 48.62 97 THR B C 1
ATOM 1538 O O . THR B 1 97 ? 21.484 41.656 3.953 1 48.62 97 THR B O 1
ATOM 1541 N N . SER B 1 98 ? 21.109 42.188 1.931 1 49.66 98 SER B N 1
ATOM 1542 C CA . SER B 1 98 ? 22.141 43.219 1.733 1 49.66 98 SER B CA 1
ATOM 1543 C C . SER B 1 98 ? 21.859 44.469 2.535 1 49.66 98 SER B C 1
ATOM 1545 O O . SER B 1 98 ? 20.875 45.156 2.26 1 49.66 98 SER B O 1
ATOM 1547 N N . ARG B 1 99 ? 21.797 44.438 3.867 1 43.5 99 ARG B N 1
ATOM 1548 C CA . ARG B 1 99 ? 21.781 45.719 4.605 1 43.5 99 ARG B CA 1
ATOM 1549 C C . ARG B 1 99 ? 22.828 46.656 4.055 1 43.5 99 ARG B C 1
ATOM 1551 O O . ARG B 1 99 ? 24.031 46.438 4.199 1 43.5 99 ARG B O 1
ATOM 1558 N N . VAL B 1 100 ? 22.672 47.156 2.793 1 48.41 100 VAL B N 1
ATOM 1559 C CA . VAL B 1 100 ? 23.438 48.312 2.396 1 48.41 100 VAL B CA 1
ATOM 1560 C C . VAL B 1 100 ? 23.453 49.344 3.535 1 48.41 100 VAL B C 1
ATOM 1562 O O . VAL B 1 100 ? 22.406 49.781 3.982 1 48.41 100 VAL B O 1
ATOM 1565 N N . ALA B 1 101 ? 24.328 49.156 4.566 1 56.47 101 ALA B N 1
ATOM 1566 C CA . ALA B 1 101 ? 24.656 50.219 5.5 1 56.47 101 ALA B CA 1
ATOM 1567 C C . ALA B 1 101 ? 24.625 51.594 4.809 1 56.47 101 ALA B C 1
ATOM 1569 O O . ALA B 1 101 ? 25.297 51.781 3.799 1 56.47 101 ALA B O 1
ATOM 1570 N N . ALA B 1 102 ? 23.562 52.469 4.996 1 41.38 102 ALA B N 1
ATOM 1571 C CA . ALA B 1 102 ? 23.688 53.875 4.664 1 41.38 102 ALA B CA 1
ATOM 1572 C C . ALA B 1 102 ? 24.812 54.531 5.465 1 41.38 102 ALA B C 1
ATOM 1574 O O . ALA B 1 102 ? 25.078 54.125 6.598 1 41.38 102 ALA B O 1
#

Secondary structure (DSSP, 8-state):
----------HHHHHHHHHHHHHHHSTT--HHHHHHHHHS-TTHHHHHHTT---BHHHHHHHHHHHHHT--TT--PPTTSPPP-----S-------------/----------HHHHHHHHHHHHHHHSTT--HHHHHHHHHS-TTHHHHHHTT---BHHHHHHHHHHHHHT--TTPPPPTTSPPP-------------------

Nearest PDB structures (foldseek):
  5d4z-assembly5_V  TM=6.436E-01  e=5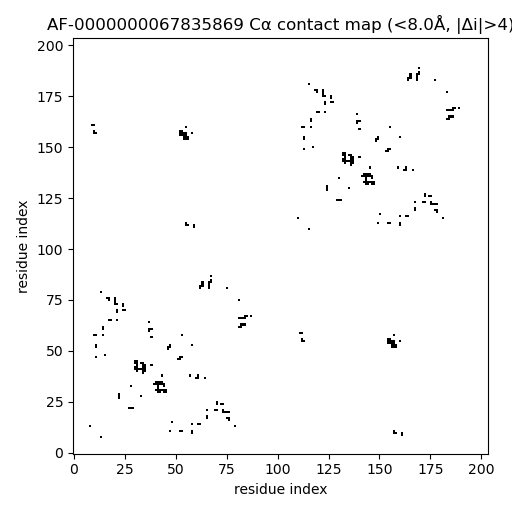.831E+00  Salmonella phage SPC32H
  5d4z-assembly7_1  TM=5.509E-01  e=4.860E+00  Salmonella phage SPC32H
  5d4z-assembly5_V  TM=6.438E-01  e=7.397E+00  Salmonella phage SPC32H
  5d4z-assembly7_1  TM=5.355E-01  e=5.135E+00  Salmonella phage SPC32H
  5d4z-assembly5_N  TM=6.039E-01  e=6.960E+00  Salmonella phage SPC32H

Sequence (204 aa):
MSRIPPSMTTLIGQFLAVVDAYQAAKERSSDSHLSTLLFNDGKSIGRLRAGKDLHTRSFENGMRWLSANWPEDAVWPAGIVRPKAEPTGSARPARRTSRVAAMSRIPPSMTTLIGQFLAVVDAYQAAKERSSDSHLSTLLFNDGKSIGRLRAGKDLHTRSFENGMRWLSANWPEDAVWPAGIVRPKAEPTGSARPARRTSRVAA

Foldseek 3Di:
DPPPPPDPQDLLRLLVLLVVQQCVVPVDDDQQNLCCVQPVGSCVSVVSVVPDDDDPVSSVSSLLVCLLPPDPPTDGDPPDDRDDNPPPDDPPPPPPPPPPPD/DPPPPPDPQDLLRLLVLLVVQQCVVPVDDDQQNLCCVLPVGSCVSVVSVVPDDDDPVSSVSSLLVCLLPPDPPTDGDPPDDRDPNPPPPDPPPPPPPPPPPD